Protein AF-A0A9X0DKL1-F1 (afdb_monomer_lite)

Radius of gyration: 21.44 Å; chains: 1; bounding box: 47×44×78 Å

Foldseek 3Di:
DQPDQQALVVLCVVCPPVADDDPVRSRVLNCVVVLVDDPVVSNVLRVVLSVVLVVVVPPPDDDPDDPVSVVVSVVSSVVSVVVQCVQQNSLGNDDPQLVVLCVDDCPDQSVVLSVVCVVVSPHPLVSVLSVVLVVVPQHPVNLVVLVVVLVVVLVVVVVVCVPDDDDDRCPPVVSSVVSSCSSVVVVVVPPDDPDD

Organism: NCBI:txid352851

Secondary structure (DSSP, 8-state):
---S---HHHHHHHHGGGS---HHHHHHHHHGGGGT--HHHHHHHHHHHHHHHHHHHTSS---SSSHHHHHHHHHHHHHHHHHHHHHHTTT-PPPHHHHHHHTS-TTSHHHHHHHHHHHTT--HHHHHHHHHHHHTT--HHHHHHHHHHHHHHHHHHHHHGGGS-S--TTHHHHHHHHHHHHHHHTTTTS------

pLDDT: mean 71.58, std 15.22, range [32.34, 93.12]

Structure (mmCIF, N/CA/C/O backbone):
data_AF-A0A9X0DKL1-F1
#
_entry.id   AF-A0A9X0DKL1-F1
#
loop_
_atom_site.group_PDB
_atom_site.id
_atom_site.type_symbol
_atom_site.label_atom_id
_atom_site.label_alt_id
_atom_site.label_comp_id
_atom_site.label_asym_id
_atom_site.label_entity_id
_atom_site.label_seq_id
_atom_site.pdbx_PDB_ins_code
_atom_site.Cartn_x
_atom_site.Cartn_y
_atom_site.Cartn_z
_atom_site.occupancy
_atom_site.B_iso_or_equiv
_atom_site.auth_seq_id
_atom_site.auth_comp_id
_atom_site.auth_asym_id
_atom_site.auth_atom_id
_atom_site.pdbx_PDB_model_num
ATOM 1 N N . MET A 1 1 ? -21.333 11.466 -6.086 1.00 32.34 1 MET A N 1
ATOM 2 C CA . MET A 1 1 ? -20.591 10.497 -5.253 1.00 32.34 1 MET A CA 1
ATOM 3 C C . MET A 1 1 ? -19.116 10.779 -5.452 1.00 32.34 1 MET A C 1
ATOM 5 O O . MET A 1 1 ? -18.643 10.645 -6.574 1.00 32.34 1 MET A O 1
ATOM 9 N N . SER A 1 2 ? -18.434 11.303 -4.434 1.00 35.12 2 SER A N 1
ATOM 10 C CA . SER A 1 2 ? -17.030 11.697 -4.539 1.00 35.12 2 SER A CA 1
ATOM 11 C C . SER A 1 2 ? -16.146 10.527 -4.096 1.00 35.12 2 SER A C 1
ATOM 13 O O . SER A 1 2 ? -16.010 10.227 -2.916 1.00 35.12 2 SER A O 1
ATOM 15 N N . PHE A 1 3 ? -15.585 9.808 -5.064 1.00 36.00 3 PHE A N 1
ATOM 16 C CA . PHE A 1 3 ? -14.635 8.730 -4.801 1.00 36.00 3 PHE A CA 1
ATOM 17 C C . PHE A 1 3 ? -13.253 9.341 -4.543 1.00 36.00 3 PHE A C 1
ATOM 19 O O . PHE A 1 3 ? -12.820 10.179 -5.323 1.00 36.00 3 PHE A O 1
ATOM 26 N N . GLY A 1 4 ? -12.571 8.951 -3.460 1.00 53.44 4 GLY A N 1
ATOM 27 C CA . GLY A 1 4 ? -11.121 9.168 -3.320 1.00 53.44 4 GLY A CA 1
ATOM 28 C C . GLY A 1 4 ? -10.624 9.834 -2.034 1.00 53.44 4 GLY A C 1
ATOM 29 O O . GLY A 1 4 ? -9.477 9.597 -1.666 1.00 53.44 4 GLY A O 1
ATOM 30 N N . VAL A 1 5 ? -11.438 10.599 -1.298 1.00 63.31 5 VAL A N 1
ATOM 31 C CA . VAL A 1 5 ? -11.025 11.090 0.031 1.00 63.31 5 VAL A CA 1
ATOM 32 C C . VAL A 1 5 ? -11.578 10.156 1.090 1.00 63.31 5 VAL A C 1
ATOM 34 O O . VAL A 1 5 ? -12.791 10.048 1.242 1.00 63.31 5 VAL A O 1
ATOM 37 N N . VAL A 1 6 ? -10.682 9.511 1.837 1.00 70.00 6 VAL A N 1
ATOM 38 C CA . VAL A 1 6 ? -11.053 8.723 3.014 1.00 70.00 6 VAL A CA 1
ATOM 39 C C . VAL A 1 6 ? -11.338 9.682 4.167 1.00 70.00 6 VAL A C 1
ATOM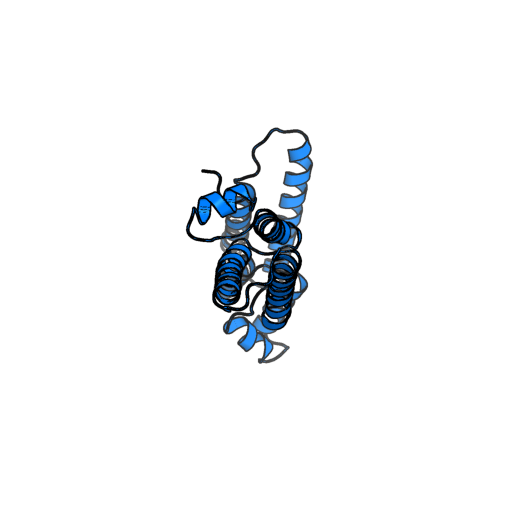 41 O O . VAL A 1 6 ? -10.449 10.081 4.912 1.00 70.00 6 VAL A O 1
ATOM 44 N N . THR A 1 7 ? -12.593 10.096 4.270 1.00 83.56 7 THR A N 1
ATOM 45 C CA . THR A 1 7 ? -13.165 10.762 5.444 1.00 83.56 7 THR A CA 1
ATOM 46 C C . THR A 1 7 ? -14.035 9.784 6.227 1.00 83.56 7 THR A C 1
ATOM 48 O O . THR A 1 7 ? -14.497 8.781 5.677 1.00 83.56 7 THR A O 1
ATOM 51 N N . VAL A 1 8 ? -14.339 10.115 7.484 1.00 84.94 8 VAL A N 1
ATOM 52 C CA . VAL A 1 8 ? -15.354 9.401 8.280 1.00 84.94 8 VAL A CA 1
ATOM 53 C C . VAL A 1 8 ? -16.649 9.221 7.490 1.00 84.94 8 VAL A C 1
ATOM 55 O O . VAL A 1 8 ? -17.176 8.114 7.417 1.00 84.94 8 VAL A O 1
ATOM 58 N N . GLN A 1 9 ? -17.120 10.283 6.829 1.00 85.38 9 GLN A N 1
ATOM 59 C CA . GLN A 1 9 ? -18.352 10.232 6.047 1.00 85.38 9 GLN A CA 1
ATOM 60 C C . GLN A 1 9 ? -18.233 9.281 4.853 1.00 85.38 9 GLN A C 1
ATOM 62 O O . GLN A 1 9 ? -19.118 8.465 4.645 1.00 85.38 9 GLN A O 1
ATOM 67 N N . SER A 1 10 ? -17.119 9.310 4.116 1.00 84.94 10 SER A N 1
ATOM 68 C CA . SER A 1 10 ? -16.919 8.405 2.974 1.00 84.94 10 SER A CA 1
ATOM 69 C C . SER A 1 10 ? -16.869 6.927 3.381 1.00 84.94 10 SER A C 1
ATOM 71 O O . SER A 1 10 ? -17.366 6.069 2.655 1.00 84.94 10 SER A O 1
ATOM 73 N N . LEU A 1 11 ? -16.299 6.627 4.556 1.00 84.38 11 LEU A N 1
ATOM 74 C CA . LEU A 1 11 ? -16.240 5.273 5.099 1.00 84.38 11 LEU A CA 1
ATOM 75 C C . LEU A 1 11 ? -17.636 4.805 5.521 1.00 84.38 11 LEU A C 1
ATOM 77 O O . LEU A 1 11 ? -18.032 3.689 5.188 1.00 84.38 11 LEU A O 1
ATOM 81 N N . ARG A 1 12 ? -18.407 5.680 6.178 1.00 86.88 12 ARG A N 1
ATOM 82 C CA . ARG A 1 12 ? -19.810 5.421 6.530 1.00 86.88 12 ARG A CA 1
ATOM 83 C C . ARG A 1 12 ? -20.693 5.238 5.307 1.00 86.88 12 ARG A C 1
ATOM 85 O O . ARG A 1 12 ? -21.523 4.342 5.304 1.00 86.88 12 ARG A O 1
ATOM 92 N N . ASP A 1 13 ? -20.497 6.030 4.260 1.00 86.19 13 ASP A N 1
ATOM 93 C CA . ASP A 1 13 ? -21.256 5.900 3.014 1.00 86.19 13 ASP A CA 1
ATOM 94 C C . ASP A 1 13 ? -20.927 4.578 2.301 1.00 86.19 13 ASP A C 1
ATOM 96 O O . ASP A 1 13 ? -21.816 3.931 1.748 1.00 86.19 13 ASP A O 1
ATOM 100 N N . TYR A 1 14 ? -19.659 4.151 2.339 1.00 82.31 14 TYR A N 1
ATOM 101 C CA . TYR A 1 14 ? -19.211 2.900 1.724 1.00 82.31 14 TYR A CA 1
ATOM 102 C C . TYR A 1 14 ? -19.718 1.656 2.466 1.00 82.31 14 TYR A C 1
ATOM 104 O O . TYR A 1 14 ? -20.201 0.708 1.843 1.00 82.31 14 TYR A O 1
ATOM 112 N N . PHE A 1 15 ? -19.608 1.638 3.796 1.00 82.69 15 PHE A N 1
ATOM 113 C CA . PHE A 1 15 ? -20.020 0.493 4.608 1.00 82.69 15 PHE A CA 1
ATOM 114 C C . PHE A 1 15 ? -21.501 0.526 4.997 1.00 82.69 15 PHE A C 1
ATOM 116 O O . PHE A 1 15 ? -22.079 -0.522 5.287 1.00 82.69 15 PHE A O 1
ATOM 123 N N . GLY A 1 16 ? -22.145 1.691 4.972 1.00 75.81 16 GLY A N 1
ATOM 124 C CA . GLY A 1 16 ? -23.511 1.877 5.445 1.00 75.81 16 GLY A CA 1
ATOM 125 C C . GLY A 1 16 ? -23.668 1.406 6.892 1.00 75.81 16 GLY A C 1
ATOM 126 O O . GLY A 1 16 ? -22.811 1.638 7.738 1.00 75.81 16 GLY A O 1
ATOM 127 N N . SER A 1 17 ? -24.748 0.678 7.163 1.00 77.88 17 SER A N 1
ATOM 128 C CA . SER A 1 17 ? -25.006 0.041 8.459 1.00 77.88 17 SER A CA 1
ATOM 129 C C . SER A 1 17 ? -24.346 -1.336 8.618 1.00 77.88 17 SER A C 1
ATOM 131 O O . SER A 1 17 ? -24.739 -2.092 9.503 1.00 77.88 17 SER A O 1
ATOM 133 N N . ARG A 1 18 ? -23.409 -1.720 7.732 1.00 80.75 18 ARG A N 1
ATOM 134 C CA . ARG A 1 18 ? -22.783 -3.057 7.764 1.00 80.75 18 ARG A CA 1
ATOM 135 C C . ARG A 1 18 ? -21.740 -3.206 8.866 1.00 80.75 18 ARG A C 1
ATOM 137 O O . ARG A 1 18 ? -21.511 -4.337 9.268 1.00 80.75 18 ARG A O 1
ATOM 144 N N . LEU A 1 19 ? -21.120 -2.108 9.300 1.00 80.69 19 LEU A N 1
ATOM 145 C CA . LEU A 1 19 ? -20.171 -2.083 10.415 1.00 80.69 19 LEU A CA 1
ATOM 146 C C . LEU A 1 19 ? -20.775 -1.274 11.565 1.00 80.69 19 LEU A C 1
ATOM 148 O O . LEU A 1 19 ? -21.396 -0.233 11.331 1.00 80.69 19 LEU A O 1
ATOM 152 N N . VAL A 1 20 ? -20.579 -1.736 12.795 1.00 81.19 20 VAL A N 1
ATOM 153 C CA . VAL A 1 20 ? -21.079 -1.112 14.025 1.00 81.19 20 VAL A CA 1
ATOM 154 C C . VAL A 1 20 ? -19.890 -0.565 14.813 1.00 81.19 20 VAL A C 1
ATOM 156 O O . VAL A 1 20 ? -19.479 -1.101 15.843 1.00 81.19 20 VAL A O 1
ATOM 159 N N . LEU A 1 21 ? -19.334 0.530 14.291 1.00 78.88 21 LEU A N 1
ATOM 160 C CA . LEU A 1 21 ? -18.204 1.244 14.885 1.00 78.88 21 LEU A CA 1
ATOM 161 C C . LEU A 1 21 ? -18.642 2.571 15.529 1.00 78.88 21 LEU A C 1
ATOM 163 O O . LEU A 1 21 ? -19.543 3.247 15.017 1.00 78.88 21 LEU A O 1
ATOM 167 N N . LEU A 1 22 ? -17.975 2.950 16.619 1.00 82.25 22 LEU A N 1
ATOM 168 C CA . LEU A 1 22 ? -18.126 4.219 17.339 1.00 82.25 22 LEU A CA 1
ATOM 169 C C . LEU A 1 22 ? -17.536 5.397 16.550 1.00 82.25 22 LEU A C 1
ATOM 171 O O . LEU A 1 22 ? -16.723 5.223 15.639 1.00 82.25 22 LEU A O 1
ATOM 175 N N . ASP A 1 23 ? -17.923 6.623 16.901 1.00 82.06 23 ASP A N 1
ATOM 176 C CA . ASP A 1 23 ? -17.451 7.838 16.223 1.00 82.06 23 ASP A CA 1
ATOM 177 C C . ASP A 1 23 ? -15.914 7.959 16.264 1.00 82.06 23 ASP A C 1
ATOM 179 O O . ASP A 1 23 ? -15.282 8.267 15.251 1.00 82.06 23 ASP A O 1
ATOM 183 N N . GLU A 1 24 ? -15.296 7.637 17.399 1.00 79.19 24 GLU A N 1
ATOM 184 C CA . GLU A 1 24 ? -13.846 7.638 17.619 1.00 79.19 24 GLU A CA 1
ATOM 185 C C . GLU A 1 24 ? -13.117 6.590 16.761 1.00 79.19 24 GLU A C 1
ATOM 187 O O . GLU A 1 24 ? -12.023 6.834 16.245 1.00 79.19 24 GLU A O 1
ATOM 192 N N . GLU A 1 25 ? -13.748 5.440 16.548 1.00 81.38 25 GLU A N 1
ATOM 193 C CA . GLU A 1 25 ? -13.236 4.336 15.734 1.00 81.38 25 GLU A CA 1
ATOM 194 C C . GLU A 1 25 ? -13.219 4.718 14.250 1.00 81.38 25 GLU A C 1
ATOM 196 O O . GLU A 1 25 ? -12.220 4.521 13.548 1.00 81.38 25 GLU A O 1
ATOM 201 N N . TRP A 1 26 ? -14.285 5.373 13.783 1.00 84.88 26 TRP A N 1
ATOM 202 C CA . TRP A 1 26 ? -14.321 5.946 12.440 1.00 84.88 26 TRP A CA 1
ATOM 203 C C . TRP A 1 26 ? -13.255 7.027 12.243 1.00 84.88 26 TRP A C 1
ATOM 205 O O . TRP A 1 26 ? -12.594 7.057 11.199 1.00 84.88 26 TRP A O 1
ATOM 215 N N . ASN A 1 27 ? -13.073 7.907 13.233 1.00 85.38 27 ASN A N 1
ATOM 216 C CA . ASN A 1 27 ? -12.040 8.945 13.206 1.00 85.38 27 ASN A CA 1
ATOM 217 C C . ASN A 1 27 ? -10.641 8.326 13.099 1.00 85.38 27 ASN A C 1
ATOM 219 O O . ASN A 1 27 ? -9.818 8.776 12.297 1.00 85.38 27 ASN A O 1
ATOM 223 N N . SER A 1 28 ? -10.393 7.259 13.854 1.00 83.44 28 SER A N 1
ATOM 224 C CA . SER A 1 28 ? -9.107 6.570 13.874 1.00 83.44 28 SER A CA 1
ATOM 225 C C . SER A 1 28 ? -8.798 5.879 12.541 1.00 83.44 28 SER A C 1
ATOM 227 O O . SER A 1 28 ? -7.680 5.999 12.035 1.00 83.44 28 SER A O 1
ATOM 229 N N . LEU A 1 29 ? -9.794 5.251 11.903 1.00 83.69 29 LEU A N 1
ATOM 230 C CA . LEU A 1 29 ? -9.673 4.692 10.549 1.00 83.69 29 LEU A CA 1
ATOM 231 C C . LEU A 1 29 ? -9.400 5.771 9.494 1.00 83.69 29 LEU A C 1
ATOM 233 O O . LEU A 1 29 ? -8.529 5.597 8.642 1.00 83.69 29 LEU A O 1
ATOM 237 N N . ALA A 1 30 ? -10.101 6.906 9.552 1.00 85.56 30 ALA A N 1
ATOM 238 C CA . ALA A 1 30 ? -9.875 8.010 8.620 1.00 85.56 30 ALA A CA 1
ATOM 239 C C . ALA A 1 30 ? -8.472 8.627 8.788 1.00 85.56 30 ALA A C 1
ATOM 241 O O . ALA A 1 30 ? -7.806 8.947 7.800 1.00 85.56 30 ALA A O 1
ATOM 242 N N . ALA A 1 31 ? -7.975 8.727 10.026 1.00 85.12 31 ALA A N 1
ATOM 243 C CA . ALA A 1 31 ? -6.646 9.257 10.326 1.00 85.12 31 ALA A CA 1
ATOM 244 C C . ALA A 1 31 ? -5.500 8.409 9.742 1.00 85.12 31 ALA A C 1
ATOM 246 O O . ALA A 1 31 ? -4.415 8.942 9.494 1.00 85.12 31 ALA A O 1
ATOM 247 N N . LEU A 1 32 ? -5.724 7.119 9.455 1.00 77.56 32 LEU A N 1
ATOM 248 C CA . LEU A 1 32 ? -4.733 6.258 8.797 1.00 77.56 32 LEU A CA 1
ATOM 249 C C . LEU A 1 32 ? -4.337 6.768 7.409 1.00 77.56 32 LEU A C 1
ATOM 251 O O . LEU A 1 32 ? -3.198 6.565 6.984 1.00 77.56 32 LEU A O 1
ATOM 255 N N . LYS A 1 33 ? -5.224 7.498 6.723 1.00 77.50 33 LYS A N 1
ATOM 256 C CA . LYS A 1 33 ? -4.893 8.118 5.436 1.00 77.50 33 LYS A CA 1
ATOM 257 C C . LYS A 1 33 ? -3.751 9.131 5.572 1.00 77.50 33 LYS A C 1
ATOM 259 O O . LYS A 1 33 ? -2.860 9.154 4.729 1.00 77.50 33 LYS A O 1
ATOM 264 N N . ASN A 1 34 ? -3.714 9.886 6.674 1.00 74.69 34 ASN A N 1
ATOM 265 C CA . ASN A 1 34 ? -2.621 10.818 6.990 1.00 74.69 34 ASN A CA 1
ATOM 266 C C . ASN A 1 34 ? -1.317 10.095 7.366 1.00 74.69 34 ASN A C 1
ATOM 268 O O . ASN A 1 34 ? -0.249 10.698 7.352 1.00 74.69 34 ASN A O 1
ATOM 272 N N . LYS A 1 35 ? -1.400 8.799 7.691 1.00 70.19 35 LYS A N 1
ATOM 273 C CA . LYS A 1 35 ? -0.257 7.910 7.937 1.00 70.19 35 LYS A CA 1
ATOM 274 C C . LYS A 1 35 ? 0.153 7.126 6.678 1.00 70.19 35 LYS A C 1
ATOM 276 O O . LYS A 1 35 ? 0.840 6.118 6.797 1.00 70.19 35 LYS A O 1
ATOM 281 N N . ASN A 1 36 ? -0.266 7.574 5.489 1.00 63.72 36 ASN A N 1
ATOM 282 C CA . ASN A 1 36 ? 0.019 6.969 4.179 1.00 63.72 36 ASN A CA 1
ATOM 283 C C . ASN A 1 36 ? -0.569 5.565 3.951 1.00 63.72 36 ASN A C 1
ATOM 285 O O . ASN A 1 36 ? -0.105 4.832 3.078 1.00 63.72 36 ASN A O 1
ATOM 289 N N . TYR A 1 37 ? -1.620 5.178 4.679 1.00 65.44 37 TYR A N 1
ATOM 290 C CA . TYR A 1 37 ? -2.329 3.934 4.377 1.00 65.44 37 TYR A CA 1
ATOM 291 C C . TYR A 1 37 ? -3.140 4.091 3.085 1.00 65.44 37 TYR A C 1
ATOM 293 O O . TYR A 1 37 ? -3.799 5.113 2.862 1.00 65.44 37 TYR A O 1
ATOM 301 N N . SER A 1 38 ? -3.126 3.060 2.233 1.00 70.31 38 SER A N 1
ATOM 302 C CA . SER A 1 38 ? -3.987 3.026 1.050 1.00 70.31 38 SER A CA 1
ATOM 303 C C . SER A 1 38 ? -5.455 2.877 1.457 1.00 70.31 38 SER A C 1
ATOM 305 O O . SER A 1 38 ? -5.781 2.276 2.483 1.00 70.31 38 SER A O 1
ATOM 307 N N . THR A 1 39 ? -6.364 3.396 0.631 1.00 69.06 39 THR A N 1
ATOM 308 C CA . THR A 1 39 ? -7.810 3.290 0.872 1.00 69.06 39 THR A CA 1
ATOM 309 C C . THR A 1 39 ? -8.246 1.834 1.032 1.00 69.06 39 THR A C 1
ATOM 311 O O . THR A 1 39 ? -8.967 1.523 1.973 1.00 69.06 39 THR A O 1
ATOM 314 N N . ALA A 1 40 ? -7.750 0.922 0.188 1.00 65.94 40 ALA A N 1
ATOM 315 C CA . ALA A 1 40 ? -8.050 -0.507 0.286 1.00 65.94 40 ALA A CA 1
ATOM 316 C C . ALA A 1 40 ? -7.666 -1.095 1.655 1.00 65.94 40 ALA A C 1
ATOM 318 O O . ALA A 1 40 ? -8.418 -1.882 2.228 1.00 65.94 40 ALA A O 1
ATOM 319 N N . ARG A 1 41 ? -6.534 -0.659 2.219 1.00 69.94 41 ARG A N 1
ATOM 320 C CA . ARG A 1 41 ? -6.058 -1.112 3.529 1.00 69.94 41 ARG A CA 1
ATOM 321 C C . ARG A 1 41 ? -6.902 -0.570 4.673 1.00 69.94 41 ARG A C 1
ATOM 323 O O . ARG A 1 41 ? -7.202 -1.305 5.605 1.00 69.94 41 ARG A O 1
ATOM 330 N N . ILE A 1 42 ? -7.336 0.684 4.578 1.00 79.06 42 ILE A N 1
ATOM 331 C CA . ILE A 1 42 ? -8.258 1.274 5.556 1.00 79.06 42 ILE A CA 1
ATOM 332 C C . ILE A 1 42 ? -9.598 0.526 5.538 1.00 79.06 42 ILE A C 1
ATOM 334 O O . ILE A 1 42 ? -10.134 0.214 6.597 1.00 79.06 42 ILE A O 1
ATOM 338 N N . LEU A 1 43 ? -10.108 0.167 4.354 1.00 78.69 43 LEU A N 1
ATOM 339 C CA . LEU A 1 43 ? -11.327 -0.638 4.228 1.00 78.69 43 LEU A CA 1
ATOM 340 C C . LEU A 1 43 ? -11.153 -2.046 4.825 1.00 78.69 43 LEU A C 1
ATOM 342 O O . LEU A 1 43 ? -12.039 -2.526 5.526 1.00 78.69 43 LEU A O 1
ATOM 346 N N . TYR A 1 44 ? -10.014 -2.698 4.583 1.00 76.00 44 TYR A N 1
ATOM 347 C CA . TYR A 1 44 ? -9.708 -4.010 5.159 1.00 76.00 44 TYR A CA 1
ATOM 348 C C . TYR A 1 44 ? -9.605 -3.963 6.691 1.00 76.00 44 TYR A C 1
ATOM 350 O O . TYR A 1 44 ? -10.199 -4.790 7.383 1.00 76.00 44 TYR A O 1
ATOM 358 N N . LEU A 1 45 ? -8.912 -2.954 7.228 1.00 78.38 45 LEU A N 1
ATOM 359 C CA . LEU A 1 45 ? -8.802 -2.725 8.668 1.00 78.38 45 LEU A CA 1
ATOM 360 C C . LEU A 1 45 ? -10.162 -2.444 9.308 1.00 78.38 45 LEU A C 1
ATOM 362 O O . LEU A 1 45 ? -10.431 -2.978 10.376 1.00 78.38 45 LEU A O 1
ATOM 366 N N . ALA A 1 46 ? -11.039 -1.683 8.647 1.00 81.12 46 ALA A N 1
ATOM 367 C CA . ALA A 1 46 ? -12.387 -1.416 9.145 1.00 81.12 46 ALA A CA 1
ATOM 368 C C . ALA A 1 46 ? -13.205 -2.706 9.338 1.00 81.12 46 ALA A C 1
ATOM 370 O O . ALA A 1 46 ? -13.847 -2.876 10.371 1.00 81.12 46 ALA A O 1
ATOM 371 N N . ILE A 1 47 ? -13.133 -3.639 8.380 1.00 77.94 47 ILE A N 1
ATOM 372 C CA . ILE A 1 47 ? -13.824 -4.938 8.460 1.00 77.94 47 ILE A CA 1
ATOM 373 C C . ILE A 1 47 ? -13.266 -5.783 9.609 1.00 77.94 47 ILE A C 1
ATOM 375 O O . ILE A 1 47 ? -14.022 -6.340 10.401 1.00 77.94 47 ILE A O 1
ATOM 379 N N . ASN A 1 48 ? -11.940 -5.888 9.712 1.00 73.56 48 ASN A N 1
ATOM 380 C CA . ASN A 1 48 ? -11.314 -6.694 10.759 1.00 73.56 48 ASN A CA 1
ATOM 381 C C . ASN A 1 48 ? -11.527 -6.107 12.152 1.00 73.56 48 ASN A C 1
ATOM 383 O O . ASN A 1 48 ? -11.670 -6.860 13.115 1.00 73.56 48 ASN A O 1
ATOM 387 N N . PHE A 1 49 ? -11.570 -4.780 12.253 1.00 77.19 49 PHE A N 1
ATOM 388 C CA . PHE A 1 49 ? -11.820 -4.102 13.509 1.00 77.19 49 PHE A CA 1
ATOM 389 C C . PHE A 1 49 ? -13.249 -4.334 14.002 1.00 77.19 49 PHE A C 1
ATOM 391 O O . PHE A 1 49 ? -13.430 -4.766 15.136 1.00 77.19 49 PHE A O 1
ATOM 398 N N . ASP A 1 50 ? -14.245 -4.187 13.128 1.00 77.31 50 ASP A N 1
ATOM 399 C CA . ASP A 1 50 ? -15.645 -4.503 13.433 1.00 77.31 50 ASP A CA 1
ATOM 400 C C . ASP A 1 50 ? -15.825 -5.963 13.888 1.00 77.31 50 ASP A C 1
ATOM 402 O O . ASP A 1 50 ? -16.440 -6.234 14.920 1.00 77.31 50 ASP A O 1
ATOM 406 N N . LEU A 1 51 ? -15.188 -6.913 13.191 1.00 72.44 51 LEU A N 1
ATOM 407 C CA . LEU A 1 51 ? -15.198 -8.329 13.575 1.00 72.44 51 LEU A CA 1
ATOM 408 C C . LEU A 1 51 ? -14.553 -8.587 14.944 1.00 72.44 51 LEU A C 1
ATOM 410 O O . LEU A 1 51 ? -14.969 -9.503 15.659 1.00 72.44 51 LEU A O 1
ATOM 414 N N . ALA A 1 52 ? -13.516 -7.832 15.303 1.00 68.12 52 ALA A N 1
ATOM 415 C CA . ALA A 1 52 ? -12.860 -7.946 16.599 1.00 68.12 52 ALA A CA 1
ATOM 416 C C . ALA A 1 52 ? -13.716 -7.333 17.720 1.00 68.12 52 ALA A C 1
ATOM 418 O O . ALA A 1 52 ? -13.858 -7.951 18.776 1.00 68.12 52 ALA A O 1
ATOM 419 N N . CYS A 1 53 ? -14.361 -6.192 17.465 1.00 67.12 53 CYS A N 1
ATOM 420 C CA . CYS A 1 53 ? -15.318 -5.567 18.377 1.00 67.12 53 CYS A CA 1
ATOM 421 C C . CYS A 1 53 ? -16.532 -6.471 18.635 1.00 67.12 53 CYS A C 1
ATOM 423 O O . CYS A 1 53 ? -16.878 -6.717 19.787 1.00 67.12 53 CYS A O 1
ATOM 425 N N . ALA A 1 54 ? -17.108 -7.078 17.595 1.00 69.25 54 ALA A N 1
ATOM 426 C CA . ALA A 1 54 ? -18.233 -8.005 17.739 1.00 69.25 54 ALA A CA 1
ATOM 427 C C . ALA A 1 54 ? -17.901 -9.225 18.625 1.00 69.25 54 ALA A C 1
ATOM 429 O O . ALA A 1 54 ? -18.775 -9.768 19.302 1.00 69.25 54 ALA A O 1
ATOM 430 N N . LYS A 1 55 ? -16.633 -9.662 18.663 1.00 64.25 55 LYS A N 1
ATOM 431 C CA . LYS A 1 55 ? -16.187 -10.734 19.568 1.00 64.25 55 LYS A CA 1
ATOM 432 C C . LYS A 1 55 ? -16.129 -10.283 21.028 1.00 64.25 55 LYS A C 1
ATOM 434 O O . LYS A 1 55 ? -16.405 -11.109 21.897 1.00 64.25 55 LYS A O 1
ATOM 439 N N . LEU A 1 56 ? -15.817 -9.015 21.309 1.00 59.31 56 LEU A N 1
ATOM 440 C CA . LEU A 1 56 ? -15.893 -8.468 22.669 1.00 59.31 56 LEU A CA 1
ATOM 441 C C . LEU A 1 56 ? -17.335 -8.464 23.186 1.00 59.31 56 LEU A C 1
ATOM 443 O O . LEU A 1 56 ? -17.572 -8.921 24.302 1.00 59.31 56 LEU A O 1
ATOM 447 N N . ASP A 1 57 ? -18.289 -8.061 22.344 1.00 54.59 57 ASP A N 1
ATOM 448 C CA . ASP A 1 57 ? -19.709 -7.958 22.711 1.00 54.59 57 ASP A CA 1
ATOM 449 C C . ASP A 1 57 ? -20.341 -9.322 23.061 1.00 54.59 57 ASP A C 1
ATOM 451 O O . ASP A 1 57 ? -21.342 -9.402 23.777 1.00 54.59 57 ASP A O 1
ATOM 455 N N . THR A 1 58 ? -19.746 -10.425 22.586 1.00 54.16 58 THR A N 1
ATOM 456 C CA . THR A 1 58 ? -20.185 -11.798 22.900 1.00 54.16 58 THR A CA 1
ATOM 457 C C . THR A 1 58 ? -19.642 -12.363 24.219 1.00 54.16 58 THR A C 1
ATOM 459 O O . THR A 1 58 ? -20.077 -13.436 24.648 1.00 54.16 58 THR A O 1
ATOM 462 N N . ILE A 1 59 ? -18.723 -11.671 24.902 1.00 52.41 59 ILE A N 1
ATOM 463 C CA . ILE A 1 59 ? -18.202 -12.103 26.206 1.00 52.41 59 ILE A CA 1
ATOM 464 C C . ILE A 1 59 ? -19.197 -11.667 27.291 1.00 52.41 59 ILE A C 1
ATOM 466 O O . ILE A 1 59 ? -19.294 -10.498 27.640 1.00 52.41 59 ILE A O 1
ATOM 470 N N . ALA A 1 60 ? -19.935 -12.628 27.856 1.00 46.88 60 ALA A N 1
ATOM 471 C CA . ALA A 1 60 ? -21.086 -12.433 28.753 1.00 46.88 60 ALA A CA 1
ATOM 472 C C . ALA A 1 60 ? -20.819 -11.721 30.103 1.00 46.88 60 ALA A C 1
ATOM 474 O O . ALA A 1 60 ? -21.709 -11.664 30.953 1.00 46.88 60 ALA A O 1
ATOM 475 N N . VAL A 1 61 ? -19.621 -11.185 30.340 1.00 47.25 61 VAL A N 1
ATOM 476 C CA . VAL A 1 61 ? -19.290 -10.470 31.578 1.00 47.25 61 VAL A CA 1
ATOM 477 C C . VAL A 1 61 ? -19.310 -8.978 31.290 1.00 47.25 61 VAL A C 1
ATOM 479 O O . VAL A 1 61 ? -18.273 -8.380 31.023 1.00 47.25 61 VAL A O 1
ATOM 482 N N . LYS A 1 62 ? -20.510 -8.395 31.340 1.00 45.19 62 LYS A N 1
ATOM 483 C CA . LYS A 1 62 ? -20.731 -6.953 31.201 1.00 45.19 62 LYS A CA 1
ATOM 484 C C . LYS A 1 62 ? -20.455 -6.268 32.548 1.00 45.19 62 LYS A C 1
ATOM 486 O O . LYS A 1 62 ? -21.232 -6.487 33.484 1.00 45.19 62 LYS A O 1
ATOM 491 N N . PRO A 1 63 ? -19.374 -5.484 32.719 1.00 46.59 63 PRO A N 1
ATOM 492 C CA . PRO A 1 63 ? -19.230 -4.633 33.890 1.00 46.59 63 PRO A CA 1
ATOM 493 C C . PRO A 1 63 ? -20.242 -3.479 33.786 1.00 46.59 63 PRO A C 1
ATOM 495 O O . PRO A 1 63 ? -20.601 -3.067 32.681 1.00 46.59 63 PRO A O 1
ATOM 498 N N . PRO A 1 64 ? -20.746 -2.952 34.909 1.00 48.91 64 PRO A N 1
ATOM 499 C CA . PRO A 1 64 ? -21.695 -1.855 34.879 1.00 48.91 64 PRO A CA 1
ATOM 500 C C . PRO A 1 64 ? -20.929 -0.553 34.590 1.00 48.91 64 PRO A C 1
ATOM 502 O O . PRO A 1 64 ? -20.252 -0.041 35.473 1.00 48.91 64 PRO A O 1
ATOM 505 N N . PHE A 1 65 ? -21.083 -0.016 33.377 1.00 47.59 65 PHE A N 1
ATOM 506 C CA . PHE A 1 65 ? -20.543 1.266 32.888 1.00 47.59 65 PHE A CA 1
ATOM 507 C C . PHE A 1 65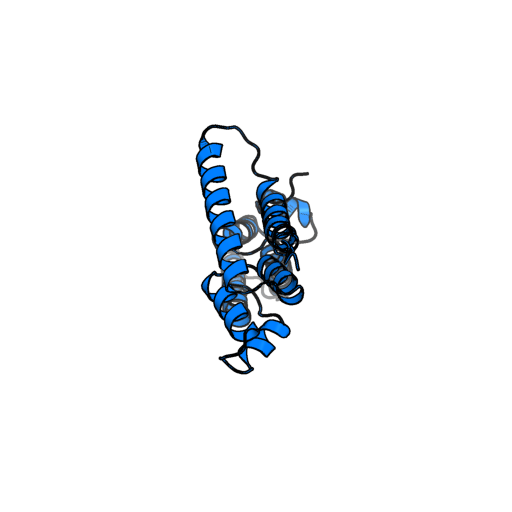 ? -19.043 1.305 32.517 1.00 47.59 65 PHE A C 1
ATOM 509 O O . PHE A 1 65 ? -18.199 0.613 33.076 1.00 47.59 65 PHE A O 1
ATOM 516 N N . ASP A 1 66 ? -18.732 2.126 31.509 1.00 56.62 66 ASP A N 1
ATOM 517 C CA . ASP A 1 66 ? -18.273 1.638 30.196 1.00 56.62 66 ASP A CA 1
ATOM 518 C C . ASP A 1 66 ? -16.913 2.212 29.743 1.00 56.62 66 ASP A C 1
ATOM 520 O O . ASP A 1 66 ? -16.597 2.294 28.560 1.00 56.62 66 ASP A O 1
ATOM 524 N N . GLU A 1 67 ? -16.072 2.633 30.691 1.00 53.94 67 GLU A N 1
ATOM 525 C CA . GLU A 1 67 ? -14.696 3.063 30.378 1.00 53.94 67 GLU A CA 1
ATOM 526 C C . GLU A 1 67 ? -13.806 1.861 30.014 1.00 53.94 67 GLU A C 1
ATOM 528 O O . GLU A 1 67 ? -12.847 1.990 29.256 1.00 53.94 67 GLU A O 1
ATOM 533 N N . SER A 1 68 ? -14.152 0.662 30.502 1.00 61.50 68 SER A N 1
ATOM 534 C CA . SER A 1 68 ? -13.378 -0.555 30.238 1.00 61.50 68 SER A CA 1
ATOM 535 C C . SER A 1 68 ? -13.627 -1.168 28.857 1.00 61.50 68 SER A C 1
ATOM 537 O O . SER A 1 68 ? -12.736 -1.846 28.356 1.00 61.50 68 SER A O 1
ATOM 539 N N . GLU A 1 69 ? -14.806 -0.985 28.245 1.00 65.12 69 GLU A N 1
ATOM 540 C CA . GLU A 1 69 ? -15.066 -1.518 26.895 1.00 65.12 69 GLU A CA 1
ATOM 541 C C . GLU A 1 69 ? -14.473 -0.604 25.826 1.00 65.12 69 GLU A C 1
ATOM 543 O O . GLU A 1 69 ? -13.799 -1.106 24.929 1.00 65.12 69 GLU A O 1
ATOM 548 N N . ASN A 1 70 ? -14.603 0.720 25.972 1.00 65.75 70 ASN A N 1
ATOM 549 C CA . ASN A 1 70 ? -13.944 1.679 25.082 1.00 65.75 70 ASN A CA 1
ATOM 550 C C . ASN A 1 70 ? -12.417 1.523 25.105 1.00 65.75 70 ASN A C 1
ATOM 552 O O . ASN A 1 70 ? -11.805 1.429 24.045 1.00 65.75 70 ASN A O 1
ATOM 556 N N . ALA A 1 71 ? -11.809 1.385 26.291 1.00 65.94 71 ALA A N 1
ATOM 557 C CA . ALA A 1 71 ? -10.370 1.135 26.406 1.00 65.94 71 ALA A CA 1
ATOM 558 C C . ALA A 1 71 ? -9.944 -0.196 25.755 1.00 65.94 71 ALA A C 1
ATOM 560 O O . ALA A 1 71 ? -8.890 -0.268 25.132 1.00 65.94 71 ALA A O 1
ATOM 561 N N . LYS A 1 72 ? -10.771 -1.249 25.843 1.00 70.19 72 LYS A N 1
ATOM 562 C CA . LYS A 1 72 ? -10.506 -2.535 25.170 1.00 70.19 72 LYS A CA 1
ATOM 563 C C . LYS A 1 72 ? -10.665 -2.444 23.656 1.00 70.19 72 LYS A C 1
ATOM 565 O O . LYS A 1 72 ? -9.908 -3.081 22.932 1.00 70.19 72 LYS A O 1
ATOM 570 N N . ARG A 1 73 ? -11.652 -1.693 23.164 1.00 71.50 73 ARG A N 1
ATOM 571 C CA . ARG A 1 73 ? -11.849 -1.447 21.729 1.00 71.50 73 ARG A CA 1
ATOM 572 C C . ARG A 1 73 ? -10.683 -0.646 21.152 1.00 71.50 73 ARG A C 1
ATOM 574 O O . ARG A 1 73 ? -10.164 -1.015 20.102 1.00 71.50 73 ARG A O 1
ATOM 581 N N . GLU A 1 74 ? -10.210 0.367 21.873 1.00 70.50 74 GLU A N 1
ATOM 582 C CA . GLU A 1 74 ? -9.003 1.123 21.525 1.00 70.50 74 GLU A CA 1
ATOM 583 C C . GLU A 1 74 ? -7.753 0.227 21.533 1.00 70.50 74 GLU A C 1
ATOM 585 O O . GLU A 1 74 ? -7.032 0.185 20.540 1.00 70.50 74 GLU A O 1
ATOM 590 N N . GLU A 1 75 ? -7.555 -0.590 22.573 1.00 73.38 75 GLU A N 1
ATOM 591 C CA . GLU A 1 75 ? -6.457 -1.568 22.641 1.00 73.38 75 GLU A CA 1
ATOM 592 C C . GLU A 1 75 ? -6.500 -2.567 21.469 1.00 73.38 75 GLU A C 1
ATOM 594 O O . GLU A 1 75 ? -5.470 -2.867 20.866 1.00 73.38 75 GLU A O 1
ATOM 599 N N . ILE A 1 76 ? -7.686 -3.064 21.095 1.00 72.00 76 ILE A N 1
ATOM 600 C CA . ILE A 1 76 ? -7.862 -3.929 19.919 1.00 72.00 76 ILE A CA 1
ATOM 601 C C . ILE A 1 76 ? -7.494 -3.192 18.635 1.00 72.00 76 ILE A C 1
ATOM 603 O O . ILE A 1 76 ? -6.837 -3.777 17.774 1.00 72.00 76 ILE A O 1
ATOM 607 N N . PHE A 1 77 ? -7.909 -1.936 18.488 1.00 70.38 77 PHE A N 1
ATOM 608 C CA . PHE A 1 77 ? -7.588 -1.140 17.311 1.00 70.38 77 PHE A CA 1
ATOM 609 C C . PHE A 1 77 ? -6.083 -0.920 17.175 1.00 70.38 77 PHE A C 1
ATOM 611 O O . PHE A 1 77 ? -5.505 -1.176 16.115 1.00 70.38 77 PHE A O 1
ATOM 618 N N . GLU A 1 78 ? -5.433 -0.497 18.258 1.00 68.94 78 GLU A N 1
ATOM 619 C CA . GLU A 1 78 ? -3.987 -0.309 18.307 1.00 68.94 78 GLU A CA 1
ATOM 620 C C . GLU A 1 78 ? -3.255 -1.616 18.024 1.00 68.94 78 GLU A C 1
ATOM 622 O O . GLU A 1 78 ? -2.327 -1.647 17.214 1.00 68.94 78 GLU A O 1
ATOM 627 N N . ARG A 1 79 ? -3.713 -2.720 18.618 1.00 70.06 79 ARG A N 1
ATOM 628 C CA . ARG A 1 79 ? -3.143 -4.042 18.387 1.00 70.06 79 ARG A CA 1
ATOM 629 C C . ARG A 1 79 ? -3.309 -4.501 16.943 1.00 70.06 79 ARG A C 1
ATOM 631 O O . ARG A 1 79 ? -2.347 -5.011 16.387 1.00 70.06 79 ARG A O 1
ATOM 638 N N . LEU A 1 80 ? -4.465 -4.296 16.314 1.00 68.94 80 LEU A N 1
ATOM 639 C CA . LEU A 1 80 ? -4.679 -4.626 14.900 1.00 68.94 80 LEU A CA 1
ATOM 640 C C . LEU A 1 80 ? -3.796 -3.779 13.981 1.00 68.94 80 LEU A C 1
ATOM 642 O O . LEU A 1 80 ? -3.265 -4.299 13.003 1.00 68.94 80 LEU A O 1
ATOM 646 N N . ILE A 1 81 ? -3.591 -2.499 14.303 1.00 66.38 81 ILE A N 1
ATOM 647 C CA . ILE A 1 81 ? -2.639 -1.646 13.584 1.00 66.38 81 ILE A CA 1
ATOM 648 C C . ILE A 1 81 ? -1.215 -2.173 13.749 1.00 66.38 81 ILE A C 1
ATOM 650 O O . ILE A 1 81 ? -0.484 -2.248 12.765 1.00 66.38 81 ILE A O 1
ATOM 654 N N . VAL A 1 82 ? -0.804 -2.529 14.967 1.00 61.38 82 VAL A N 1
ATOM 655 C CA . VAL A 1 82 ? 0.539 -3.052 15.243 1.00 61.38 82 VAL A CA 1
ATOM 656 C C . VAL A 1 82 ? 0.746 -4.404 14.569 1.00 61.38 82 VAL A C 1
ATOM 658 O O . VAL A 1 82 ? 1.763 -4.588 13.913 1.00 61.38 82 VAL A O 1
ATOM 661 N N . GLU A 1 83 ? -0.207 -5.329 14.670 1.00 63.12 83 GLU A N 1
ATOM 662 C CA . GLU A 1 83 ? -0.162 -6.628 13.995 1.00 63.12 83 GLU A CA 1
ATOM 663 C C . GLU A 1 83 ? -0.097 -6.446 12.478 1.00 63.12 83 GLU A C 1
ATOM 665 O O . GLU A 1 83 ? 0.715 -7.090 11.822 1.00 63.12 83 GLU A O 1
ATOM 670 N N . GLU A 1 84 ? -0.856 -5.508 11.916 1.00 64.94 84 GLU A N 1
ATOM 671 C CA . GLU A 1 84 ? -0.808 -5.245 10.483 1.00 64.94 84 GLU A CA 1
ATOM 672 C C . GLU A 1 84 ? 0.483 -4.529 10.039 1.00 64.94 84 GLU A C 1
ATOM 674 O O . GLU A 1 84 ? 1.035 -4.795 8.970 1.00 64.94 84 GLU A O 1
ATOM 679 N N . LEU A 1 85 ? 1.045 -3.657 10.874 1.00 56.56 85 LEU A N 1
ATOM 680 C CA . LEU A 1 85 ? 2.377 -3.091 10.651 1.00 56.56 85 LEU A CA 1
ATOM 681 C C . LEU A 1 85 ? 3.484 -4.140 10.793 1.00 56.56 85 LEU A C 1
ATOM 683 O O . LEU A 1 85 ? 4.480 -4.055 10.082 1.00 56.56 85 LEU A O 1
ATOM 687 N 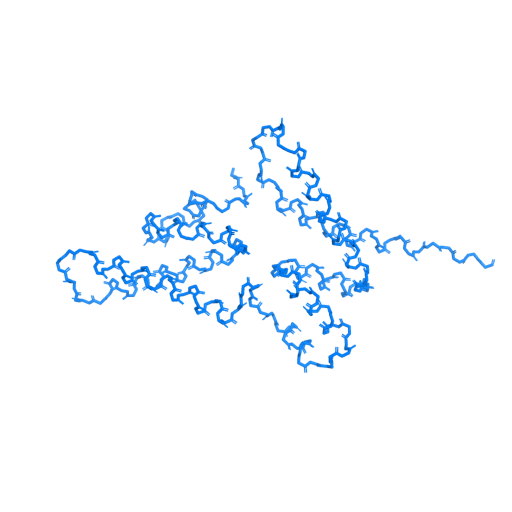N . LEU A 1 86 ? 3.330 -5.122 11.679 1.00 53.38 86 LEU A N 1
ATOM 688 C CA . LEU A 1 86 ? 4.288 -6.211 11.866 1.00 53.38 86 LEU A CA 1
ATOM 689 C C . LEU A 1 86 ? 4.224 -7.226 10.720 1.00 53.38 86 LEU A C 1
ATOM 691 O O . LEU A 1 86 ? 5.266 -7.695 10.273 1.00 53.38 86 LEU A O 1
ATOM 695 N N . LEU A 1 87 ? 3.024 -7.554 10.238 1.00 55.16 87 LEU A N 1
ATOM 696 C CA . LEU A 1 87 ? 2.815 -8.550 9.184 1.00 55.16 87 LEU A CA 1
ATOM 697 C C . LEU A 1 87 ? 3.088 -7.998 7.786 1.00 55.16 87 LEU A C 1
ATOM 699 O O . LEU A 1 87 ? 3.601 -8.709 6.925 1.00 55.16 87 LEU A O 1
ATOM 703 N N . ALA A 1 88 ? 2.743 -6.737 7.552 1.00 57.97 88 ALA A N 1
ATOM 704 C CA . ALA A 1 88 ? 2.746 -6.144 6.222 1.00 57.97 88 ALA A CA 1
ATOM 705 C C . ALA A 1 88 ? 3.577 -4.856 6.131 1.00 57.97 88 ALA A C 1
ATOM 707 O O . ALA A 1 88 ? 3.679 -4.256 5.064 1.00 57.97 88 ALA A O 1
ATOM 708 N N . GLY A 1 89 ? 4.186 -4.392 7.224 1.00 56.19 89 GLY A N 1
ATOM 709 C CA . GLY A 1 89 ? 4.978 -3.166 7.230 1.00 56.19 89 GLY A CA 1
ATOM 710 C C . GLY A 1 89 ? 4.147 -1.893 6.993 1.00 56.19 89 GLY A C 1
ATOM 711 O O . GLY A 1 89 ? 2.961 -1.938 6.632 1.00 56.19 89 GLY A O 1
ATOM 712 N N . PRO A 1 90 ? 4.773 -0.709 7.112 1.00 50.59 90 PRO A N 1
ATOM 713 C CA . PRO A 1 90 ? 4.140 0.565 6.757 1.00 50.59 90 PRO A CA 1
ATOM 714 C C . PRO A 1 90 ? 3.780 0.654 5.266 1.00 50.59 90 PRO A C 1
ATOM 716 O O . PRO A 1 90 ? 2.941 1.459 4.877 1.00 50.59 90 PRO A O 1
ATOM 719 N N . ARG A 1 91 ? 4.386 -0.199 4.433 1.00 56.91 91 ARG A N 1
ATOM 720 C CA . ARG A 1 91 ? 4.270 -0.185 2.969 1.00 56.91 91 ARG A CA 1
ATOM 721 C C . ARG A 1 91 ? 3.250 -1.200 2.436 1.00 56.91 91 ARG A C 1
ATOM 723 O O . ARG A 1 91 ? 2.964 -1.201 1.247 1.00 56.91 91 ARG A O 1
ATOM 730 N N . GLY A 1 92 ? 2.626 -2.001 3.298 1.00 62.44 92 GLY A N 1
ATOM 731 C CA . GLY A 1 92 ? 1.622 -2.992 2.900 1.00 62.44 92 GLY A CA 1
ATOM 732 C C . GLY A 1 92 ? 2.246 -4.326 2.517 1.00 62.44 92 GLY A C 1
ATOM 733 O O . GLY A 1 92 ? 3.427 -4.386 2.180 1.00 62.44 92 GLY A O 1
ATOM 734 N N . ALA A 1 93 ? 1.436 -5.384 2.584 1.00 68.94 93 ALA A N 1
ATOM 735 C CA . ALA A 1 93 ? 1.914 -6.753 2.464 1.00 68.94 93 ALA A CA 1
ATOM 736 C C . ALA A 1 93 ? 2.662 -6.942 1.145 1.00 68.94 93 ALA A C 1
ATOM 738 O O . ALA A 1 93 ? 2.197 -6.494 0.093 1.00 68.94 93 ALA A O 1
ATOM 739 N N . LEU A 1 94 ? 3.814 -7.603 1.222 1.00 72.56 94 LEU A N 1
ATOM 740 C CA . LEU A 1 94 ? 4.551 -7.988 0.032 1.00 72.56 94 LEU A CA 1
ATOM 741 C C . LEU A 1 94 ? 3.762 -9.067 -0.711 1.00 72.56 94 LEU A C 1
ATOM 743 O O . LEU A 1 94 ? 3.352 -10.065 -0.110 1.00 72.56 94 LEU A O 1
ATOM 747 N N . ILE A 1 95 ? 3.556 -8.895 -2.013 1.00 79.50 95 ILE A N 1
ATOM 748 C CA . ILE A 1 95 ? 2.956 -9.935 -2.850 1.00 79.50 95 ILE A CA 1
ATOM 749 C C . ILE A 1 95 ? 3.952 -11.082 -3.061 1.00 79.50 95 ILE A C 1
ATOM 751 O O . ILE A 1 95 ? 5.154 -10.950 -2.826 1.00 79.50 95 ILE A O 1
ATOM 755 N N . ALA A 1 96 ? 3.468 -12.237 -3.523 1.00 82.19 96 ALA A N 1
ATOM 756 C CA . ALA A 1 96 ? 4.314 -13.416 -3.736 1.00 82.19 96 ALA A CA 1
ATOM 757 C C . ALA A 1 96 ? 5.537 -13.116 -4.625 1.00 82.19 96 ALA A C 1
ATOM 759 O O . ALA A 1 96 ? 6.640 -13.544 -4.301 1.00 82.19 96 ALA A O 1
ATOM 760 N N . ARG A 1 97 ? 5.354 -12.314 -5.684 1.00 87.50 97 ARG A N 1
ATOM 761 C CA . ARG A 1 97 ? 6.435 -11.884 -6.584 1.00 87.50 97 ARG A CA 1
ATOM 762 C C . ARG A 1 97 ? 7.505 -11.058 -5.870 1.00 87.50 97 ARG A C 1
ATOM 764 O O . ARG A 1 97 ? 8.685 -11.278 -6.097 1.00 87.50 97 ARG A O 1
ATOM 771 N N . GLU A 1 98 ? 7.105 -10.150 -4.983 1.00 85.81 98 GLU A N 1
ATOM 772 C CA . GLU A 1 98 ? 8.039 -9.318 -4.212 1.00 85.81 98 GLU A CA 1
ATOM 773 C C . GLU A 1 98 ? 8.866 -10.172 -3.258 1.00 85.81 98 GLU A C 1
ATOM 775 O O . GLU A 1 98 ? 10.085 -10.048 -3.212 1.00 85.81 98 GLU A O 1
ATOM 780 N N . ASN A 1 99 ? 8.214 -11.100 -2.555 1.00 81.25 99 ASN A N 1
ATOM 781 C CA . ASN A 1 99 ? 8.907 -12.049 -1.688 1.00 81.25 99 ASN A CA 1
ATOM 782 C C . ASN A 1 99 ? 9.869 -12.942 -2.479 1.00 81.25 99 ASN A C 1
ATOM 784 O O . ASN A 1 99 ? 10.977 -13.211 -2.022 1.00 81.25 99 ASN A O 1
ATOM 788 N N . GLN A 1 100 ? 9.461 -13.391 -3.667 1.00 84.25 100 GLN A N 1
ATOM 789 C CA . GLN A 1 100 ? 10.299 -14.207 -4.536 1.00 84.25 100 GLN A CA 1
ATOM 790 C C . GLN A 1 100 ? 11.519 -13.429 -5.035 1.00 84.25 100 GLN A C 1
ATOM 792 O O . GLN A 1 100 ? 12.626 -13.950 -4.949 1.00 84.25 100 GLN A O 1
ATOM 797 N N . ALA A 1 101 ? 11.333 -12.191 -5.498 1.00 85.75 101 ALA A N 1
ATOM 798 C CA . ALA A 1 101 ? 12.417 -11.327 -5.954 1.00 85.75 101 ALA A CA 1
ATOM 799 C C . ALA A 1 101 ? 13.418 -11.028 -4.827 1.00 85.75 101 ALA A C 1
ATOM 801 O O . ALA A 1 101 ? 14.619 -11.141 -5.040 1.00 85.75 101 ALA A O 1
ATOM 802 N N . LEU A 1 102 ? 12.936 -10.740 -3.613 1.00 80.44 102 LEU A N 1
ATOM 803 C CA . LEU A 1 102 ? 13.785 -10.509 -2.434 1.00 80.44 102 LEU A CA 1
ATOM 804 C C . LEU A 1 102 ? 14.491 -11.771 -1.921 1.00 80.44 102 LEU A C 1
ATOM 806 O O . LEU A 1 102 ? 15.487 -11.668 -1.215 1.00 80.44 102 LEU A O 1
ATOM 810 N N . SER A 1 103 ? 13.973 -12.954 -2.254 1.00 77.50 103 SER A N 1
ATOM 811 C CA . SER A 1 103 ? 14.594 -14.243 -1.913 1.00 77.50 103 SER A CA 1
ATOM 812 C C . SER A 1 103 ? 15.521 -14.768 -3.016 1.00 77.50 103 SER A C 1
ATOM 814 O O . SER A 1 103 ? 16.122 -15.832 -2.854 1.00 77.50 103 SER A O 1
ATOM 816 N N . ALA A 1 104 ? 15.581 -14.078 -4.157 1.00 81.00 104 ALA A N 1
ATOM 817 C CA . ALA A 1 104 ? 16.416 -14.431 -5.296 1.00 81.00 104 ALA A CA 1
ATOM 818 C C . ALA A 1 104 ? 17.811 -13.784 -5.182 1.00 81.00 104 ALA A C 1
ATOM 820 O O . ALA A 1 104 ? 18.220 -13.328 -4.118 1.00 81.00 104 ALA A O 1
ATOM 821 N N . ASP A 1 105 ? 18.564 -13.781 -6.282 1.00 83.06 105 ASP A N 1
ATOM 822 C CA . ASP A 1 105 ? 19.861 -13.106 -6.364 1.00 83.06 105 ASP A CA 1
ATOM 823 C C . ASP A 1 105 ? 19.701 -11.591 -6.132 1.00 83.06 105 ASP A C 1
ATOM 825 O O . ASP A 1 105 ? 18.963 -10.922 -6.864 1.00 83.06 105 ASP A O 1
ATOM 829 N N . GLU A 1 106 ? 20.430 -11.058 -5.147 1.00 79.75 106 GLU A N 1
ATOM 830 C CA . GLU A 1 106 ? 20.486 -9.631 -4.792 1.00 79.75 106 GLU A CA 1
ATOM 831 C C . GLU A 1 106 ? 20.934 -8.749 -5.973 1.00 79.75 106 GLU A C 1
ATOM 833 O O . GLU A 1 106 ? 20.650 -7.552 -6.037 1.00 79.75 106 GLU A O 1
ATOM 838 N N . MET A 1 107 ? 21.615 -9.337 -6.958 1.00 79.94 107 MET A N 1
ATOM 839 C CA . MET A 1 107 ? 22.051 -8.638 -8.166 1.00 79.94 107 MET A CA 1
ATOM 840 C C . MET A 1 107 ? 21.013 -8.653 -9.291 1.00 79.94 107 MET A C 1
ATOM 842 O O . MET A 1 107 ? 21.225 -8.006 -10.321 1.00 79.94 107 MET A O 1
ATOM 846 N N . SER A 1 108 ? 19.892 -9.357 -9.120 1.00 88.50 108 SER A N 1
ATOM 847 C CA . SER A 1 108 ? 18.836 -9.418 -10.127 1.00 88.50 108 SER A CA 1
ATOM 848 C C . SER A 1 108 ? 18.117 -8.075 -10.291 1.00 88.50 108 SER A C 1
ATOM 850 O O . SER A 1 108 ? 17.953 -7.290 -9.354 1.00 88.50 108 SER A O 1
ATOM 852 N N . ALA A 1 109 ? 17.655 -7.808 -11.514 1.00 88.19 109 ALA A N 1
ATOM 853 C CA . ALA A 1 109 ? 16.923 -6.583 -11.821 1.00 88.19 109 ALA A CA 1
ATOM 854 C C . ALA A 1 109 ? 15.597 -6.489 -11.042 1.00 88.19 109 ALA A C 1
ATOM 856 O O . ALA A 1 109 ? 15.233 -5.406 -10.594 1.00 88.19 109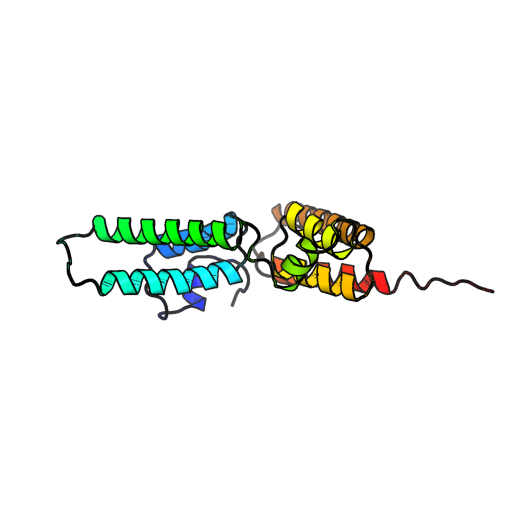 ALA A O 1
ATOM 857 N N . GLU A 1 110 ? 14.914 -7.618 -10.819 1.00 89.50 110 GLU A N 1
ATOM 858 C CA . GLU A 1 110 ? 13.694 -7.657 -10.004 1.00 89.50 110 GLU A CA 1
ATOM 859 C C . GLU A 1 110 ? 13.971 -7.397 -8.521 1.00 89.50 110 GLU A C 1
ATOM 861 O O . GLU A 1 110 ? 13.198 -6.672 -7.898 1.00 89.50 110 GLU A O 1
ATOM 866 N N . TYR A 1 111 ? 15.072 -7.917 -7.959 1.00 88.75 111 TYR A N 1
ATOM 867 C CA . TYR A 1 111 ? 15.469 -7.596 -6.584 1.00 88.75 111 TYR A CA 1
ATOM 868 C C . TYR A 1 111 ? 15.645 -6.083 -6.417 1.00 88.75 111 TYR A C 1
ATOM 870 O O . TYR A 1 111 ? 15.005 -5.471 -5.562 1.00 88.75 111 TYR A O 1
ATOM 878 N N . ARG A 1 112 ? 16.438 -5.456 -7.297 1.00 89.06 112 ARG A N 1
ATOM 879 C CA . ARG A 1 112 ? 16.688 -4.004 -7.263 1.00 89.06 112 ARG A CA 1
ATOM 880 C C . ARG A 1 112 ? 15.425 -3.179 -7.489 1.00 89.06 112 ARG A C 1
ATOM 882 O O . ARG A 1 112 ? 15.269 -2.116 -6.894 1.00 89.06 112 ARG A O 1
ATOM 889 N N . LEU A 1 113 ? 14.514 -3.662 -8.334 1.00 92.25 113 LEU A N 1
ATOM 890 C CA . LEU A 1 113 ? 13.214 -3.032 -8.543 1.00 92.25 113 LEU A CA 1
ATOM 891 C C . LEU A 1 113 ? 12.382 -3.047 -7.257 1.00 92.25 113 LEU A C 1
ATOM 893 O O . LEU A 1 113 ? 11.831 -2.016 -6.877 1.00 92.25 113 LEU A O 1
ATOM 897 N N . VAL A 1 114 ? 12.305 -4.187 -6.565 1.00 88.00 114 VAL A N 1
ATOM 898 C CA . VAL A 1 114 ? 11.569 -4.292 -5.297 1.00 88.00 114 VAL A CA 1
ATOM 899 C C . VAL A 1 114 ? 12.218 -3.446 -4.212 1.00 88.00 114 VAL A C 1
ATOM 901 O O . VAL A 1 114 ? 11.511 -2.716 -3.521 1.00 88.00 114 VAL A O 1
ATOM 904 N N . GLU A 1 115 ? 13.544 -3.461 -4.104 1.00 86.56 115 GLU A N 1
ATOM 905 C CA . GLU A 1 115 ? 14.278 -2.605 -3.172 1.00 86.56 115 GLU A CA 1
ATOM 906 C C . GLU A 1 115 ? 13.959 -1.122 -3.413 1.00 86.56 115 GLU A C 1
ATOM 908 O O . GLU A 1 115 ? 13.518 -0.434 -2.492 1.00 86.56 115 GLU A O 1
ATOM 913 N N . TYR A 1 116 ? 14.024 -0.663 -4.666 1.00 88.06 116 TYR A N 1
ATOM 914 C CA . TYR A 1 116 ? 13.623 0.689 -5.060 1.00 88.06 116 TYR A CA 1
ATOM 915 C C . TYR A 1 116 ? 12.183 1.027 -4.639 1.00 88.06 116 TYR A C 1
ATOM 917 O O . TYR A 1 116 ? 11.924 2.086 -4.055 1.00 88.06 116 TYR A O 1
ATOM 925 N N . MET A 1 117 ? 11.229 0.132 -4.920 1.00 86.00 117 MET A N 1
ATOM 926 C CA . MET A 1 117 ? 9.820 0.342 -4.577 1.00 86.00 117 MET A CA 1
ATOM 927 C C . MET A 1 117 ? 9.611 0.435 -3.062 1.00 86.00 117 MET A C 1
ATOM 929 O O . MET A 1 117 ? 8.810 1.240 -2.573 1.00 86.00 117 MET A O 1
ATOM 933 N N . LEU A 1 118 ? 10.350 -0.369 -2.302 1.00 80.62 118 LEU A N 1
ATOM 934 C 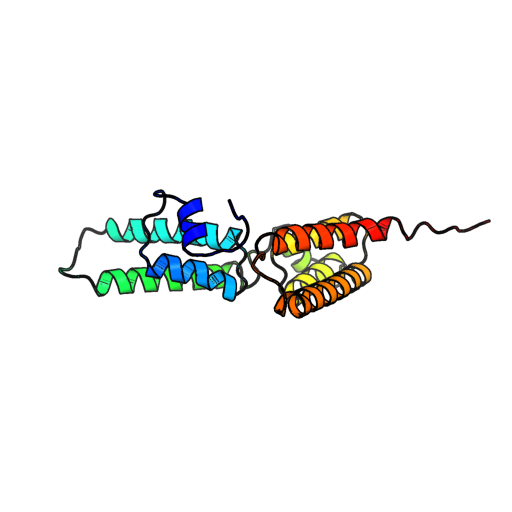CA . LEU A 1 118 ? 10.304 -0.323 -0.854 1.00 80.62 118 LEU A CA 1
ATOM 935 C C . LEU A 1 118 ? 10.955 0.954 -0.340 1.00 80.62 118 LEU A C 1
ATOM 937 O O . LEU A 1 118 ? 10.286 1.677 0.384 1.00 80.62 118 LEU A O 1
ATOM 941 N N . GLU A 1 119 ? 12.175 1.309 -0.732 1.00 80.75 119 GLU A N 1
ATOM 942 C CA . GLU A 1 119 ? 12.834 2.557 -0.317 1.00 80.75 119 GLU A CA 1
ATOM 943 C C . GLU A 1 119 ? 11.947 3.790 -0.527 1.00 80.75 119 GLU A C 1
ATOM 945 O O . GLU A 1 119 ? 11.799 4.629 0.368 1.00 80.75 119 GLU A O 1
ATOM 950 N N . ARG A 1 120 ? 11.265 3.850 -1.674 1.00 76.62 120 ARG A N 1
ATOM 951 C CA . ARG A 1 120 ? 10.333 4.927 -2.033 1.00 76.62 120 ARG A CA 1
ATOM 952 C C . ARG A 1 120 ? 8.962 4.832 -1.375 1.00 76.62 120 ARG A C 1
ATOM 954 O O . ARG A 1 120 ? 8.138 5.723 -1.556 1.00 76.62 120 ARG A O 1
ATOM 961 N N . SER A 1 121 ? 8.744 3.806 -0.560 1.00 74.25 121 SER A N 1
ATOM 962 C CA . SER A 1 121 ? 7.519 3.567 0.200 1.00 74.25 121 SER A CA 1
ATOM 963 C C . SER A 1 121 ? 6.269 3.533 -0.678 1.00 74.25 121 SER A C 1
ATOM 965 O O . SER A 1 121 ? 5.233 4.075 -0.298 1.00 74.25 121 SER A O 1
ATOM 967 N N . LEU A 1 122 ? 6.377 2.897 -1.848 1.00 79.62 122 LEU A N 1
ATOM 968 C CA . LEU A 1 122 ? 5.272 2.791 -2.797 1.00 79.62 122 LEU A CA 1
ATOM 969 C C . LEU A 1 122 ? 4.127 1.980 -2.204 1.00 79.62 122 LEU A C 1
ATOM 971 O O . LEU A 1 122 ? 4.356 0.937 -1.584 1.00 79.62 122 LEU A O 1
ATOM 975 N N . VAL A 1 123 ? 2.894 2.414 -2.455 1.00 75.50 123 VAL A N 1
ATOM 976 C CA . VAL A 1 123 ? 1.705 1.622 -2.105 1.00 75.50 123 VAL A CA 1
ATOM 977 C C . VAL A 1 123 ? 1.536 0.443 -3.075 1.00 75.50 123 VAL A C 1
ATOM 979 O O . VAL A 1 123 ? 2.019 0.527 -4.206 1.00 75.50 123 VAL A O 1
ATOM 982 N N . PRO A 1 124 ? 0.852 -0.653 -2.688 1.00 78.25 124 PRO A N 1
ATOM 983 C CA . PRO A 1 124 ? 0.734 -1.851 -3.526 1.00 78.25 124 PRO A CA 1
ATOM 984 C C . PRO A 1 124 ? 0.248 -1.581 -4.955 1.00 78.25 124 PRO A C 1
ATOM 986 O O . PRO A 1 124 ? 0.732 -2.193 -5.902 1.00 78.25 124 PRO A O 1
ATOM 989 N N . GLU A 1 125 ? -0.671 -0.631 -5.135 1.00 78.94 125 GLU A N 1
ATOM 990 C CA . GLU A 1 125 ? -1.185 -0.275 -6.457 1.00 78.94 125 GLU A CA 1
ATOM 991 C C . GLU A 1 125 ? -0.115 0.374 -7.347 1.00 78.94 125 GLU A C 1
ATOM 993 O O . GLU A 1 125 ? -0.050 0.083 -8.537 1.00 78.94 125 GLU A O 1
ATOM 998 N N . GLU A 1 126 ? 0.751 1.218 -6.781 1.00 82.62 126 GLU A N 1
ATOM 999 C CA . GLU A 1 126 ? 1.882 1.801 -7.510 1.00 82.62 126 GLU A CA 1
ATOM 1000 C C . GLU A 1 126 ? 2.925 0.733 -7.832 1.00 82.62 126 GLU A C 1
ATOM 1002 O O . GLU A 1 126 ? 3.431 0.696 -8.948 1.00 82.62 126 GLU A O 1
ATOM 1007 N N . ARG A 1 127 ? 3.203 -0.176 -6.890 1.00 87.00 127 ARG A N 1
ATOM 1008 C CA . ARG A 1 127 ? 4.141 -1.286 -7.115 1.00 87.00 127 ARG A CA 1
ATOM 1009 C C . ARG A 1 127 ? 3.694 -2.188 -8.258 1.00 87.00 127 ARG A C 1
ATOM 1011 O O . ARG A 1 127 ? 4.514 -2.560 -9.089 1.00 87.00 127 ARG A O 1
ATOM 1018 N N . ASN A 1 128 ? 2.394 -2.460 -8.362 1.00 88.75 128 ASN A N 1
ATOM 1019 C CA . ASN A 1 128 ? 1.839 -3.200 -9.494 1.00 88.75 128 ASN A CA 1
ATOM 1020 C C . ASN A 1 128 ? 2.050 -2.467 -10.826 1.00 88.75 128 ASN A C 1
ATOM 1022 O O . ASN A 1 128 ? 2.485 -3.096 -11.783 1.00 88.75 128 ASN A O 1
ATOM 1026 N N . LEU A 1 129 ? 1.826 -1.148 -10.889 1.00 89.50 129 LEU A N 1
ATOM 1027 C CA . LEU A 1 129 ? 2.096 -0.364 -12.105 1.00 89.50 129 LEU A CA 1
ATOM 1028 C C . LEU A 1 129 ? 3.578 -0.402 -12.499 1.00 89.50 129 LEU A C 1
ATOM 1030 O O . LEU A 1 129 ? 3.907 -0.479 -13.683 1.00 89.50 129 LEU A O 1
ATOM 1034 N N . ILE A 1 130 ? 4.471 -0.357 -11.509 1.00 92.06 130 ILE A N 1
ATOM 1035 C CA . ILE A 1 130 ? 5.912 -0.473 -11.727 1.00 92.06 130 ILE A CA 1
ATOM 1036 C C . ILE A 1 130 ? 6.279 -1.867 -12.248 1.00 92.06 130 ILE A C 1
ATOM 1038 O O . ILE A 1 130 ? 7.018 -1.962 -13.227 1.00 92.06 130 ILE A O 1
ATOM 1042 N N . PHE A 1 131 ? 5.730 -2.935 -11.666 1.00 93.12 131 PHE A N 1
ATOM 1043 C CA . PHE A 1 131 ? 5.913 -4.291 -12.183 1.00 93.12 131 PHE A CA 1
ATOM 1044 C C . PHE A 1 131 ? 5.380 -4.446 -13.607 1.00 93.12 131 PHE A C 1
ATOM 1046 O O . PHE A 1 131 ? 6.080 -4.993 -14.446 1.00 93.12 131 PHE A O 1
ATOM 1053 N N . GLU A 1 132 ? 4.195 -3.919 -13.916 1.00 92.06 132 GLU A N 1
ATOM 1054 C CA . GLU A 1 132 ? 3.636 -3.952 -15.273 1.00 92.06 132 GLU A CA 1
ATOM 1055 C C . GLU A 1 132 ? 4.499 -3.179 -16.279 1.00 92.06 132 GLU A C 1
ATOM 1057 O O . GLU A 1 132 ? 4.601 -3.561 -17.443 1.00 92.06 132 GLU A O 1
ATOM 1062 N N . ALA A 1 133 ? 5.104 -2.059 -15.879 1.00 90.69 133 ALA A N 1
ATOM 1063 C CA . ALA A 1 133 ? 6.051 -1.339 -16.729 1.00 90.69 133 ALA A CA 1
ATOM 1064 C C . ALA A 1 133 ? 7.327 -2.163 -16.950 1.00 90.69 133 ALA A C 1
ATOM 1066 O O . ALA A 1 133 ? 7.786 -2.307 -18.084 1.00 90.69 133 ALA A O 1
ATOM 1067 N N . PHE A 1 134 ? 7.855 -2.755 -15.883 1.00 92.69 134 PHE A N 1
ATOM 1068 C CA . PHE A 1 134 ? 9.036 -3.606 -15.937 1.00 92.69 134 PHE A CA 1
ATOM 1069 C C . PHE A 1 134 ? 8.818 -4.863 -16.796 1.00 92.69 134 PHE A C 1
ATOM 1071 O O . PHE A 1 134 ? 9.659 -5.186 -17.630 1.00 92.69 134 PHE A O 1
ATOM 1078 N N . ASP A 1 135 ? 7.653 -5.510 -16.690 1.00 91.88 135 ASP A N 1
ATOM 1079 C CA . ASP A 1 135 ? 7.253 -6.666 -17.511 1.00 91.88 135 ASP A CA 1
ATOM 1080 C C . ASP A 1 135 ? 7.183 -6.334 -19.000 1.00 91.88 135 ASP A C 1
ATOM 1082 O O . ASP A 1 135 ? 7.407 -7.191 -19.855 1.00 91.88 135 ASP A O 1
ATOM 1086 N N . ARG A 1 136 ? 6.893 -5.073 -19.323 1.00 90.56 136 ARG A N 1
ATOM 1087 C CA . ARG A 1 136 ? 6.915 -4.570 -20.694 1.00 90.56 136 ARG A CA 1
ATOM 1088 C C . ARG A 1 136 ? 8.303 -4.067 -21.124 1.00 90.56 136 ARG A C 1
ATOM 1090 O O . ARG A 1 136 ? 8.414 -3.434 -22.169 1.00 90.56 136 ARG A O 1
ATOM 1097 N N . GLY A 1 137 ? 9.350 -4.328 -20.343 1.00 87.81 137 GLY A N 1
ATOM 1098 C CA . GLY A 1 137 ? 10.743 -4.042 -20.690 1.00 87.81 137 GLY A CA 1
ATOM 1099 C C . GLY A 1 137 ? 11.254 -2.655 -20.298 1.00 87.81 137 GLY A C 1
ATOM 1100 O O . GLY A 1 137 ? 12.348 -2.285 -20.714 1.00 87.81 137 GLY A O 1
ATOM 1101 N N . VAL A 1 138 ? 10.509 -1.874 -19.507 1.00 88.94 138 VAL A N 1
ATOM 1102 C CA . VAL A 1 138 ? 10.996 -0.565 -19.039 1.00 88.94 138 VAL A CA 1
ATOM 1103 C C . VAL A 1 138 ? 12.098 -0.765 -17.993 1.00 88.94 138 VAL A C 1
ATOM 1105 O O . VAL A 1 138 ? 11.894 -1.456 -16.994 1.00 88.94 138 VAL A O 1
ATOM 1108 N N . SER A 1 139 ? 13.262 -0.143 -18.201 1.00 89.00 139 SER A N 1
ATOM 1109 C CA . SER A 1 139 ? 14.394 -0.242 -17.271 1.00 89.00 139 SER A CA 1
ATOM 1110 C C . SER A 1 139 ? 14.121 0.444 -15.927 1.00 89.00 139 SER A C 1
ATOM 1112 O O . SER A 1 139 ? 13.295 1.357 -15.819 1.00 89.00 139 SER A O 1
ATOM 1114 N N . LEU A 1 140 ? 14.858 0.036 -14.889 1.00 88.50 140 LEU A N 1
ATOM 1115 C CA . LEU A 1 140 ? 14.762 0.640 -13.558 1.00 88.50 140 LEU A CA 1
ATOM 1116 C C . LEU A 1 140 ? 15.160 2.123 -13.576 1.00 88.50 140 LEU A C 1
ATOM 1118 O O . LEU A 1 140 ? 14.513 2.943 -12.924 1.00 88.50 140 LEU A O 1
ATOM 1122 N N . GLU A 1 141 ? 16.189 2.482 -14.346 1.00 88.94 141 GLU A N 1
ATOM 1123 C CA . GLU A 1 141 ? 16.615 3.870 -14.537 1.00 88.94 141 GLU A CA 1
ATOM 1124 C C . GLU A 1 141 ? 15.464 4.705 -15.099 1.00 88.94 141 GLU A C 1
ATOM 1126 O O . GLU A 1 141 ? 15.133 5.764 -14.562 1.00 88.94 141 GLU A O 1
ATOM 1131 N N . ARG A 1 142 ? 14.785 4.180 -16.123 1.00 87.12 142 ARG A N 1
ATOM 1132 C CA . ARG A 1 142 ? 13.671 4.867 -16.767 1.00 87.12 142 ARG A CA 1
ATOM 1133 C C . ARG A 1 142 ? 12.459 4.990 -15.847 1.00 87.12 142 ARG A C 1
ATOM 1135 O O . ARG A 1 142 ? 11.846 6.055 -15.783 1.00 87.12 142 ARG A O 1
ATOM 1142 N N . ILE A 1 143 ? 12.134 3.933 -15.104 1.00 90.25 143 ILE A N 1
ATOM 1143 C CA . ILE A 1 143 ? 11.097 3.953 -14.063 1.00 90.25 143 ILE A CA 1
ATOM 1144 C C . ILE A 1 143 ? 11.397 5.048 -13.032 1.00 90.25 143 ILE A C 1
ATOM 1146 O O . ILE A 1 143 ? 10.511 5.829 -12.675 1.00 90.25 143 ILE A O 1
ATOM 1150 N N . SER A 1 144 ? 12.653 5.145 -12.593 1.00 88.12 144 SER A N 1
ATOM 1151 C CA . SER A 1 144 ? 13.097 6.148 -11.627 1.00 88.12 144 SER A CA 1
ATOM 1152 C C . SER A 1 144 ? 12.943 7.577 -12.157 1.00 88.12 144 SER A C 1
ATOM 1154 O O . SER A 1 144 ? 12.432 8.449 -11.449 1.00 88.12 144 SER A O 1
ATOM 1156 N N . GLU A 1 145 ? 13.311 7.815 -13.418 1.00 87.25 145 GLU A N 1
ATOM 1157 C CA . GLU A 1 145 ? 13.150 9.111 -14.084 1.00 87.25 145 GLU A CA 1
ATOM 1158 C C . GLU A 1 145 ? 11.685 9.529 -14.214 1.00 87.25 145 GLU A C 1
ATOM 1160 O O . GLU A 1 145 ? 11.332 10.629 -13.788 1.00 87.25 145 GLU A O 1
ATOM 1165 N N . VAL A 1 146 ? 10.835 8.648 -14.756 1.00 86.69 146 VAL A N 1
ATOM 1166 C CA . VAL A 1 146 ? 9.395 8.900 -14.929 1.00 86.69 146 VAL A CA 1
ATOM 1167 C C . VAL A 1 146 ? 8.749 9.234 -13.594 1.00 86.69 146 VAL A C 1
ATOM 1169 O O . VAL A 1 146 ? 7.961 10.174 -13.493 1.00 86.69 146 VAL A O 1
ATOM 1172 N N . ARG A 1 147 ? 9.106 8.494 -12.543 1.00 87.12 147 ARG A N 1
ATOM 1173 C CA . ARG A 1 147 ? 8.540 8.728 -11.220 1.00 87.12 147 ARG A CA 1
ATOM 1174 C C . ARG A 1 147 ? 8.980 10.067 -10.642 1.00 87.12 147 ARG A C 1
ATOM 1176 O O . ARG A 1 147 ? 8.158 10.763 -10.058 1.00 87.12 147 ARG A O 1
ATOM 1183 N N . ARG A 1 148 ? 10.243 10.455 -10.830 1.00 85.56 148 ARG A N 1
ATOM 1184 C CA . ARG A 1 148 ? 10.730 11.774 -10.410 1.00 85.56 148 ARG A CA 1
ATOM 1185 C C . ARG A 1 148 ? 10.003 12.901 -11.151 1.00 85.56 148 ARG A C 1
ATOM 1187 O O . ARG A 1 148 ? 9.628 13.880 -10.517 1.00 85.56 148 ARG A O 1
ATOM 1194 N N . GLU A 1 149 ? 9.799 12.764 -12.462 1.00 84.56 149 GLU A N 1
ATOM 1195 C CA . GLU A 1 149 ? 9.015 13.718 -13.267 1.00 84.56 149 GLU A CA 1
ATOM 1196 C C . GLU A 1 149 ? 7.586 13.842 -12.709 1.00 84.56 149 GLU A C 1
ATOM 1198 O O . GLU A 1 149 ? 7.129 14.942 -12.407 1.00 84.56 149 GLU A O 1
ATOM 1203 N N . TRP A 1 150 ? 6.926 12.712 -12.448 1.00 84.88 150 TRP A N 1
ATOM 1204 C CA . TRP A 1 150 ? 5.581 12.678 -11.872 1.00 84.88 150 TRP A CA 1
ATOM 1205 C C . TRP A 1 150 ? 5.500 13.279 -10.458 1.00 84.88 150 TRP A C 1
ATOM 1207 O O . TRP A 1 150 ? 4.524 13.957 -10.132 1.00 84.88 150 TRP A O 1
ATOM 1217 N N . GLU A 1 151 ? 6.508 13.060 -9.607 1.00 80.31 151 GLU A N 1
ATOM 1218 C CA . GLU A 1 151 ? 6.578 13.650 -8.262 1.00 80.31 151 GLU A CA 1
ATOM 1219 C C . GLU A 1 151 ? 6.700 15.179 -8.321 1.00 80.31 151 GLU A C 1
ATOM 1221 O O . GLU A 1 151 ? 6.046 15.874 -7.539 1.00 80.31 151 GLU A O 1
ATOM 1226 N N . VAL A 1 152 ? 7.500 15.703 -9.258 1.00 79.94 152 VAL A N 1
ATOM 1227 C CA . VAL A 1 152 ? 7.648 17.147 -9.492 1.00 79.94 152 VAL A CA 1
ATOM 1228 C C . VAL A 1 152 ? 6.336 17.739 -10.000 1.00 79.94 152 VAL A C 1
ATOM 1230 O O . VAL A 1 152 ? 5.834 18.683 -9.391 1.00 79.94 152 VAL A O 1
ATOM 1233 N N . GLU A 1 153 ? 5.727 17.141 -11.028 1.00 75.19 153 GLU A N 1
ATOM 1234 C CA . GLU A 1 153 ? 4.432 17.584 -11.564 1.00 75.19 153 GLU A CA 1
ATOM 1235 C C . GLU A 1 153 ? 3.343 17.569 -10.481 1.00 75.19 153 GLU A C 1
ATOM 1237 O O . GLU A 1 153 ? 2.611 18.541 -10.300 1.00 75.19 153 GLU A O 1
ATOM 1242 N N . SER A 1 154 ? 3.292 16.505 -9.675 1.00 69.81 154 SER A N 1
ATOM 1243 C CA . SER A 1 154 ? 2.341 16.383 -8.565 1.00 69.81 154 SER A CA 1
ATOM 1244 C C . SER A 1 154 ? 2.566 17.443 -7.478 1.00 69.81 154 SER A C 1
ATOM 1246 O O . SER A 1 154 ? 1.613 17.889 -6.833 1.00 69.81 154 SER A O 1
ATOM 1248 N N . HIS A 1 155 ? 3.815 17.850 -7.236 1.00 69.31 155 HIS A N 1
ATOM 1249 C CA . HIS A 1 155 ? 4.150 18.901 -6.276 1.00 69.31 155 HIS A CA 1
ATOM 1250 C C . HIS A 1 155 ? 3.809 20.302 -6.812 1.00 69.31 155 HIS A C 1
ATOM 1252 O O . HIS A 1 155 ? 3.309 21.150 -6.063 1.00 69.31 155 HIS A O 1
ATOM 1258 N N . GLU A 1 156 ? 4.039 20.552 -8.100 1.00 67.19 156 GLU A N 1
ATOM 1259 C CA . GLU A 1 156 ? 3.681 21.798 -8.784 1.00 67.19 156 GLU A CA 1
ATOM 1260 C C . GLU A 1 156 ? 2.161 21.986 -8.853 1.00 67.19 156 GLU A C 1
ATOM 1262 O O . GLU A 1 156 ? 1.663 23.054 -8.494 1.00 67.19 156 GLU A O 1
ATOM 1267 N N . GLU A 1 157 ? 1.405 20.937 -9.185 1.00 64.25 157 GLU A N 1
ATOM 1268 C CA . GLU A 1 157 ? -0.064 20.959 -9.183 1.00 64.25 157 GLU A CA 1
ATOM 1269 C C . GLU A 1 157 ? -0.631 21.266 -7.791 1.00 64.25 157 GLU A C 1
ATOM 1271 O O . GLU A 1 157 ? -1.541 22.085 -7.644 1.00 64.25 157 GLU A O 1
ATOM 1276 N N . ARG A 1 158 ? -0.055 20.670 -6.738 1.00 61.59 158 ARG A N 1
ATOM 1277 C CA . ARG A 1 158 ? -0.457 20.941 -5.347 1.00 61.59 158 ARG A CA 1
ATOM 1278 C C . ARG A 1 158 ? -0.128 22.365 -4.909 1.00 61.59 158 ARG A C 1
ATOM 1280 O O . ARG A 1 158 ? -0.885 22.935 -4.126 1.00 61.59 158 ARG A O 1
ATOM 1287 N N . SER A 1 159 ? 0.969 22.927 -5.412 1.00 58.84 159 SER A N 1
ATOM 1288 C CA . SER A 1 159 ? 1.416 24.288 -5.099 1.00 58.84 159 SER A CA 1
ATOM 1289 C C . SER A 1 159 ? 0.619 25.349 -5.875 1.00 58.84 159 SER A C 1
ATOM 1291 O O . SER A 1 159 ? 0.304 26.400 -5.323 1.00 58.84 159 SER A O 1
ATOM 1293 N N . GLY A 1 160 ? 0.219 25.061 -7.120 1.00 53.81 160 GLY A N 1
ATOM 1294 C CA . GLY A 1 160 ? -0.656 25.911 -7.939 1.00 53.81 160 GLY A CA 1
ATOM 1295 C C . GLY A 1 160 ? -2.124 25.901 -7.497 1.00 53.81 160 GLY A C 1
ATOM 1296 O O . GLY A 1 160 ? -2.804 26.924 -7.570 1.00 53.81 160 GLY A O 1
ATOM 1297 N N . ALA A 1 161 ? -2.613 24.778 -6.962 1.00 49.97 161 ALA A N 1
ATOM 1298 C CA . ALA A 1 161 ? -3.990 24.630 -6.484 1.00 49.97 161 ALA A CA 1
ATOM 1299 C C . ALA A 1 161 ? -4.301 25.378 -5.169 1.00 49.97 161 ALA A C 1
ATOM 1301 O O . ALA A 1 161 ? -5.455 25.411 -4.745 1.00 49.97 161 ALA A O 1
ATOM 1302 N N . VAL A 1 162 ? -3.316 26.006 -4.513 1.00 46.94 162 VAL A N 1
ATOM 1303 C CA . VAL A 1 162 ? -3.537 26.814 -3.292 1.00 46.94 162 VAL A CA 1
ATOM 1304 C C . VAL A 1 162 ? -4.355 28.090 -3.577 1.00 46.94 162 VAL A C 1
ATOM 1306 O O . VAL A 1 162 ? -4.900 28.683 -2.650 1.00 46.94 162 VAL A O 1
ATOM 1309 N N . LEU A 1 163 ? -4.524 28.484 -4.846 1.00 46.12 163 LEU A N 1
ATOM 1310 C CA . LEU A 1 163 ? -5.295 29.669 -5.255 1.00 46.12 163 LEU A CA 1
ATOM 1311 C C . LEU A 1 163 ? -6.677 29.361 -5.871 1.00 46.12 163 LEU A C 1
ATOM 1313 O O . LEU A 1 163 ? -7.361 30.293 -6.291 1.00 46.12 163 LEU A O 1
ATOM 1317 N N . GLY A 1 164 ? -7.109 28.093 -5.933 1.00 40.59 164 GLY A N 1
ATOM 1318 C CA . GLY A 1 164 ? -8.328 27.684 -6.645 1.00 40.59 164 GLY A CA 1
ATOM 1319 C C . GLY A 1 164 ? -9.212 26.704 -5.869 1.00 40.59 164 GLY A C 1
ATOM 1320 O O . GLY A 1 164 ? -8.741 25.734 -5.285 1.00 40.59 164 GLY A O 1
ATOM 1321 N N . ASP A 1 165 ? -10.510 26.984 -5.882 1.00 42.12 165 ASP A N 1
ATOM 1322 C CA . ASP A 1 165 ? -11.585 26.372 -5.100 1.00 42.12 165 ASP A CA 1
ATOM 1323 C C . ASP A 1 165 ? -11.745 24.830 -5.240 1.00 42.12 165 ASP A C 1
ATOM 1325 O O . ASP A 1 165 ? -11.794 24.253 -6.330 1.00 42.12 165 ASP A O 1
ATOM 1329 N N . GLY A 1 166 ? -11.882 24.161 -4.090 1.00 44.09 166 GLY A N 1
ATOM 1330 C CA . GLY A 1 166 ? -12.888 23.118 -3.838 1.00 44.09 166 GLY A CA 1
ATOM 1331 C C . GLY A 1 166 ? -12.792 21.706 -4.436 1.00 44.09 166 GLY A C 1
ATOM 1332 O O . GLY A 1 166 ? -13.439 20.809 -3.893 1.00 44.09 166 GLY A O 1
ATOM 1333 N N . THR A 1 167 ? -12.015 21.418 -5.485 1.00 44.62 167 THR A N 1
ATOM 1334 C CA . THR A 1 167 ? -12.195 20.144 -6.233 1.00 44.62 167 THR A CA 1
ATOM 1335 C C . THR A 1 167 ? -11.013 19.172 -6.100 1.00 44.62 167 THR A C 1
ATOM 1337 O O . THR A 1 167 ? -10.218 19.010 -7.016 1.00 44.62 167 THR A O 1
ATOM 1340 N N . ARG A 1 168 ? -10.878 18.493 -4.947 1.00 50.88 168 ARG A N 1
ATOM 1341 C CA . ARG A 1 168 ? -9.739 17.579 -4.654 1.00 50.88 168 ARG A CA 1
ATOM 1342 C C . ARG A 1 168 ? -9.974 16.079 -4.911 1.00 50.88 168 ARG A C 1
AT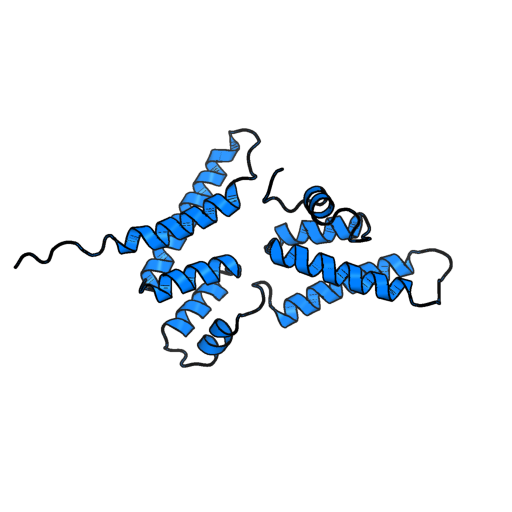OM 1344 O O . ARG A 1 168 ? -9.059 15.286 -4.726 1.00 50.88 168 ARG A O 1
ATOM 1351 N N . HIS A 1 169 ? -11.169 15.661 -5.330 1.00 43.75 169 HIS A N 1
ATOM 1352 C CA . HIS A 1 169 ? -11.539 14.233 -5.361 1.00 43.75 169 HIS A CA 1
ATOM 1353 C C . HIS A 1 169 ? -11.112 13.452 -6.622 1.00 43.75 169 HIS A C 1
ATOM 1355 O O . HIS A 1 169 ? -11.079 12.230 -6.580 1.00 43.75 169 HIS A O 1
ATOM 1361 N N . GLY A 1 170 ? -10.733 14.111 -7.723 1.00 49.19 170 GLY A N 1
ATOM 1362 C CA . GLY A 1 170 ? -10.222 13.431 -8.928 1.00 49.19 170 GLY A CA 1
ATOM 1363 C C . GLY A 1 170 ? -8.736 13.058 -8.865 1.00 49.19 170 GLY A C 1
ATOM 1364 O O . GLY A 1 170 ? -8.278 12.248 -9.664 1.00 49.19 170 GLY A O 1
ATOM 1365 N N . GLY A 1 171 ? -7.999 13.611 -7.896 1.00 55.38 171 GLY A N 1
ATOM 1366 C CA . GLY A 1 171 ? -6.538 13.631 -7.897 1.00 55.38 171 GLY A CA 1
ATOM 1367 C C . GLY A 1 171 ? -5.888 12.253 -7.906 1.00 55.38 171 GLY A C 1
ATOM 1368 O O . GLY A 1 171 ? -5.085 11.994 -8.776 1.00 55.38 171 GLY A O 1
ATOM 1369 N N . GLU A 1 172 ? -6.232 11.329 -7.003 1.00 55.56 172 GLU A N 1
ATOM 1370 C CA . GLU A 1 172 ? -5.470 10.068 -6.894 1.00 55.56 172 GLU A CA 1
ATOM 1371 C C . GLU A 1 172 ? -5.651 9.132 -8.093 1.00 55.56 172 GLU A C 1
ATOM 1373 O O . GLU A 1 172 ? -4.677 8.562 -8.581 1.00 55.56 172 GLU A O 1
ATOM 1378 N N . VAL A 1 173 ? -6.882 8.973 -8.586 1.00 62.88 173 VAL A N 1
ATOM 1379 C CA . VAL A 1 173 ? -7.153 8.142 -9.771 1.00 62.88 173 VAL A CA 1
ATOM 1380 C C . VAL A 1 173 ? -6.524 8.778 -11.006 1.00 62.88 173 VAL A C 1
ATOM 1382 O O . VAL A 1 173 ? -5.895 8.081 -11.797 1.00 62.88 173 VAL A O 1
ATOM 1385 N N . GLN A 1 174 ? -6.630 10.101 -11.136 1.00 67.31 174 GLN A N 1
ATOM 1386 C CA . GLN A 1 174 ? -6.045 10.846 -12.244 1.00 67.31 174 GLN A CA 1
ATOM 1387 C C . GLN A 1 174 ? -4.510 10.851 -12.189 1.00 67.31 174 GLN A C 1
ATOM 1389 O O . GLN A 1 174 ? -3.867 10.630 -13.207 1.00 67.31 174 GLN A O 1
ATOM 1394 N N . SER A 1 175 ? -3.908 11.002 -11.008 1.00 68.75 175 SER A N 1
ATOM 1395 C CA . SER A 1 175 ? -2.460 10.928 -10.802 1.00 68.75 175 SER A CA 1
ATOM 1396 C C . SER A 1 175 ? -1.922 9.528 -11.091 1.00 68.75 175 SER A C 1
ATOM 1398 O O . SER A 1 175 ? -0.854 9.416 -11.686 1.00 68.75 175 SER A O 1
ATOM 1400 N N . ARG A 1 176 ? -2.648 8.459 -10.728 1.00 75.50 176 ARG A N 1
ATOM 1401 C CA . ARG A 1 176 ? -2.265 7.075 -11.067 1.00 75.50 176 ARG A CA 1
ATOM 1402 C C . ARG A 1 176 ? -2.396 6.788 -12.556 1.00 75.50 176 ARG A C 1
ATOM 1404 O O . ARG A 1 176 ? -1.486 6.207 -13.133 1.00 75.50 176 ARG A O 1
ATOM 1411 N N . MET A 1 177 ? -3.499 7.214 -13.171 1.00 80.25 177 MET A N 1
ATOM 1412 C CA . MET A 1 177 ? -3.707 7.092 -14.615 1.00 80.25 177 MET A CA 1
ATOM 1413 C C . MET A 1 177 ? -2.597 7.821 -15.375 1.00 80.25 177 MET A C 1
ATOM 1415 O O . MET A 1 177 ? -2.008 7.255 -16.286 1.00 80.25 177 MET A O 1
ATOM 1419 N N . ARG A 1 178 ? -2.212 9.014 -14.914 1.00 81.50 178 ARG A N 1
ATOM 1420 C CA . ARG A 1 178 ? -1.098 9.781 -15.475 1.00 81.50 178 ARG A CA 1
ATOM 1421 C C . ARG A 1 178 ? 0.253 9.091 -15.289 1.00 81.50 178 ARG A C 1
ATOM 1423 O O . ARG A 1 178 ? 1.023 9.022 -16.238 1.00 81.50 178 ARG A O 1
ATOM 1430 N N . LEU A 1 179 ? 0.538 8.526 -14.113 1.00 82.38 179 LEU A N 1
ATOM 1431 C CA . LEU A 1 179 ? 1.754 7.726 -13.907 1.00 82.38 179 LEU A CA 1
ATOM 1432 C C . LEU A 1 179 ? 1.790 6.524 -14.865 1.00 82.38 179 LEU A C 1
ATOM 1434 O O . LEU A 1 179 ? 2.811 6.264 -15.498 1.00 82.38 179 LEU A O 1
ATOM 1438 N N . GLN A 1 180 ? 0.666 5.821 -15.020 1.00 85.81 180 GLN A N 1
ATOM 1439 C CA . GLN A 1 180 ? 0.532 4.704 -15.953 1.00 85.81 180 GLN A CA 1
ATOM 1440 C C . GLN A 1 180 ? 0.725 5.142 -17.414 1.00 85.81 180 GLN A C 1
ATOM 1442 O O . GLN A 1 180 ? 1.406 4.450 -18.175 1.00 85.81 180 GLN A O 1
ATOM 1447 N N . GLU A 1 181 ? 0.175 6.291 -17.809 1.00 85.06 181 GLU A N 1
ATOM 1448 C CA . GLU A 1 181 ? 0.381 6.895 -19.128 1.00 85.06 181 GLU A CA 1
ATOM 1449 C C . GLU A 1 181 ? 1.850 7.249 -19.356 1.00 85.06 181 GLU A C 1
ATOM 1451 O O . GLU A 1 181 ? 2.398 6.872 -20.385 1.00 85.06 181 GLU A O 1
ATOM 1456 N N . MET A 1 182 ? 2.527 7.890 -18.400 1.00 84.31 182 MET A N 1
ATOM 1457 C CA . MET A 1 182 ? 3.948 8.242 -18.526 1.00 84.31 182 MET A CA 1
ATOM 1458 C C . MET A 1 182 ? 4.842 7.002 -18.652 1.00 84.31 182 MET A C 1
ATOM 1460 O O . MET A 1 182 ? 5.778 6.992 -19.456 1.00 84.31 182 MET A O 1
ATOM 1464 N N . LEU A 1 183 ? 4.528 5.943 -17.898 1.00 85.44 183 LEU A N 1
ATOM 1465 C CA . LEU A 1 183 ? 5.208 4.649 -17.990 1.00 85.44 183 LEU A CA 1
ATOM 1466 C C . LEU A 1 183 ? 4.952 3.949 -19.335 1.00 85.44 183 LEU A C 1
ATOM 1468 O O . LEU A 1 183 ? 5.808 3.205 -19.802 1.00 85.44 183 LEU A O 1
ATOM 1472 N N . SER A 1 184 ? 3.804 4.195 -19.974 1.00 83.31 184 SER A N 1
ATOM 1473 C CA . SER A 1 184 ? 3.415 3.555 -21.242 1.00 83.31 184 SER A CA 1
ATOM 1474 C C . SER A 1 184 ? 3.843 4.351 -22.483 1.00 83.31 184 SER A C 1
ATOM 1476 O O . SER A 1 184 ? 4.278 3.774 -23.472 1.00 83.31 184 SER A O 1
ATOM 1478 N N . ALA A 1 185 ? 3.758 5.681 -22.452 1.00 74.25 185 ALA A N 1
ATOM 1479 C CA . ALA A 1 185 ? 4.016 6.558 -23.595 1.00 74.25 185 ALA A CA 1
ATOM 1480 C C . ALA A 1 185 ? 5.493 6.581 -24.005 1.00 74.25 185 ALA A C 1
ATOM 1482 O O . ALA A 1 185 ? 5.820 6.740 -25.178 1.00 74.25 185 ALA A O 1
ATOM 1483 N N . ARG A 1 186 ? 6.402 6.399 -23.046 1.00 61.81 186 ARG A N 1
ATOM 1484 C CA . ARG A 1 186 ? 7.847 6.438 -23.302 1.00 61.81 186 ARG A CA 1
ATOM 1485 C C . ARG A 1 186 ? 8.415 5.107 -23.805 1.00 61.81 186 ARG A C 1
ATOM 1487 O O . ARG A 1 186 ? 9.590 5.075 -24.134 1.00 61.81 186 ARG A O 1
ATOM 1494 N N . GLN A 1 187 ? 7.584 4.069 -23.944 1.00 59.12 187 GLN A N 1
ATOM 1495 C CA . GLN A 1 187 ? 7.914 2.868 -24.725 1.00 59.12 187 GLN A CA 1
ATOM 1496 C C . GLN A 1 187 ? 7.871 3.134 -26.233 1.00 59.12 187 GLN A C 1
ATOM 1498 O O . GLN A 1 187 ? 8.651 2.561 -26.978 1.00 59.12 187 GLN A O 1
ATOM 1503 N N . ALA A 1 188 ? 6.994 4.034 -26.687 1.00 52.06 188 ALA A N 1
ATOM 1504 C CA . ALA A 1 188 ? 6.823 4.347 -28.107 1.00 52.06 188 ALA A CA 1
ATOM 1505 C C . ALA A 1 188 ? 7.879 5.329 -28.659 1.00 52.06 188 ALA A C 1
ATOM 1507 O O . ALA A 1 188 ? 7.820 5.694 -29.828 1.00 52.06 188 ALA A O 1
ATOM 1508 N N . GLY A 1 189 ? 8.806 5.803 -27.816 1.00 47.00 189 GLY A N 1
ATOM 1509 C CA . GLY A 1 189 ? 9.807 6.816 -28.165 1.00 47.00 189 GLY A CA 1
ATOM 1510 C C . GLY A 1 189 ? 11.231 6.292 -28.376 1.00 47.00 189 GLY A C 1
ATOM 1511 O O . GLY A 1 189 ? 12.102 7.098 -28.684 1.00 47.00 189 GLY A O 1
ATOM 1512 N N . GLU A 1 190 ? 11.477 4.989 -28.207 1.00 47.72 190 GLU A N 1
ATOM 1513 C CA . GLU A 1 190 ? 12.789 4.356 -28.455 1.00 47.72 190 GLU A CA 1
ATOM 1514 C C . GLU A 1 190 ? 12.858 3.575 -29.781 1.00 47.72 190 GLU A C 1
ATOM 1516 O O . GLU A 1 190 ? 13.858 2.921 -30.053 1.00 47.72 190 GLU A O 1
ATOM 1521 N N . ASP A 1 191 ? 11.860 3.729 -30.657 1.00 43.41 191 ASP A N 1
ATOM 1522 C CA . ASP A 1 191 ? 11.961 3.375 -32.078 1.00 43.41 191 ASP A CA 1
ATOM 1523 C C . ASP A 1 191 ? 12.228 4.650 -32.904 1.00 43.41 191 ASP A C 1
ATOM 1525 O O . ASP A 1 191 ? 11.365 5.132 -33.637 1.00 43.41 191 ASP A O 1
ATOM 1529 N N . VAL A 1 192 ? 13.418 5.246 -32.767 1.00 39.69 192 VAL A N 1
ATOM 1530 C CA . VAL A 1 192 ? 13.902 6.278 -33.704 1.00 39.69 192 VAL A CA 1
ATOM 1531 C C . VAL A 1 192 ? 15.080 5.712 -34.493 1.00 39.69 192 VAL A C 1
ATOM 1533 O O . VAL A 1 192 ? 16.201 5.636 -34.001 1.00 39.69 192 VAL A O 1
ATOM 1536 N N . GLU A 1 193 ? 14.741 5.280 -35.710 1.00 41.53 193 GLU A N 1
ATOM 1537 C CA . GLU A 1 193 ? 15.544 5.215 -36.939 1.00 41.53 193 GLU A CA 1
ATOM 1538 C C . GLU A 1 193 ? 17.050 4.936 -36.793 1.00 41.53 193 GLU A C 1
ATOM 1540 O O . GLU A 1 193 ? 17.874 5.838 -36.656 1.00 41.53 193 GLU A O 1
ATOM 1545 N N . VAL A 1 194 ? 17.428 3.672 -37.002 1.00 37.72 194 VAL A N 1
ATOM 1546 C CA . VAL A 1 194 ? 18.700 3.372 -37.670 1.00 37.72 194 VAL A CA 1
ATOM 1547 C C . VAL A 1 194 ? 18.406 3.329 -39.170 1.00 37.72 194 VAL A C 1
ATOM 1549 O O . VAL A 1 194 ? 17.990 2.296 -39.696 1.00 37.72 194 VAL A O 1
ATOM 1552 N N . GLU A 1 195 ? 18.564 4.466 -39.852 1.00 38.44 195 GLU A N 1
ATOM 1553 C CA . GLU A 1 195 ? 18.725 4.470 -41.310 1.00 38.44 195 GLU A CA 1
ATOM 1554 C C . GLU A 1 195 ? 20.003 3.691 -41.673 1.00 38.44 195 GLU A C 1
ATOM 1556 O O . GLU A 1 195 ? 21.056 3.873 -41.056 1.00 38.44 195 GLU A O 1
ATOM 1561 N N . ILE A 1 196 ? 19.867 2.784 -42.647 1.00 44.34 196 ILE A N 1
ATOM 1562 C CA . ILE A 1 196 ? 20.932 1.959 -43.243 1.00 44.34 196 ILE A CA 1
ATOM 1563 C C . ILE A 1 196 ? 21.723 2.786 -44.257 1.00 44.34 196 ILE A C 1
ATOM 1565 O O . ILE A 1 196 ? 21.067 3.446 -45.095 1.00 44.34 196 ILE A O 1
#

Sequence (196 aa):
MSFGVVTVQSLRDYFGSRLVLLDEEWNSLAALKNKNYSTARILYLAINFDLACAKLDTIAVKPPFDESENAKREEIFERLIVEELLLAGPRGALIARENQALSADEMSAEYRLVEYMLERSLVPEERNLIFEAFDRGVSLERISEVRREWEVESHEERSGAVLGDGTRHGGEVQSRMRLQEMLSARQAGEDVEVEI